Protein AF-A0A517QE39-F1 (afdb_monomer_lite)

Structure (mmCIF, N/CA/C/O backbone):
data_AF-A0A517QE39-F1
#
_entry.id   AF-A0A517QE39-F1
#
loop_
_atom_site.group_PDB
_atom_site.id
_atom_site.type_symbol
_atom_site.label_atom_id
_atom_site.label_alt_id
_atom_site.label_comp_id
_atom_site.label_asym_id
_atom_site.label_entity_id
_atom_site.label_seq_id
_atom_site.pdbx_PDB_ins_code
_atom_site.Cartn_x
_atom_site.Cartn_y
_atom_site.Cartn_z
_atom_site.occupancy
_atom_site.B_iso_or_equiv
_atom_site.auth_seq_id
_atom_site.auth_comp_id
_atom_site.auth_asym_id
_atom_site.auth_atom_id
_atom_site.pdbx_PDB_model_num
ATOM 1 N N . MET A 1 1 ? 56.273 -33.402 -99.031 1.00 54.12 1 MET A N 1
ATOM 2 C CA . MET A 1 1 ? 55.344 -34.075 -98.096 1.00 54.12 1 MET A CA 1
ATOM 3 C C . MET A 1 1 ? 55.535 -33.682 -96.619 1.00 54.12 1 MET A C 1
ATOM 5 O O . MET A 1 1 ? 54.927 -34.317 -95.774 1.00 54.12 1 MET A O 1
ATOM 9 N N . ASN A 1 2 ? 56.280 -32.610 -96.288 1.00 51.00 2 ASN A N 1
ATOM 10 C CA . ASN A 1 2 ? 56.574 -32.237 -94.886 1.00 51.00 2 ASN A CA 1
ATOM 11 C C . ASN A 1 2 ? 55.855 -30.964 -94.388 1.00 51.00 2 ASN A C 1
ATOM 13 O O . ASN A 1 2 ? 55.995 -30.610 -93.226 1.00 51.00 2 ASN A O 1
ATOM 17 N N . GLY A 1 3 ? 55.072 -30.280 -95.235 1.00 49.47 3 GLY A N 1
ATOM 18 C CA . GLY A 1 3 ? 54.345 -29.058 -94.848 1.00 49.47 3 GLY A CA 1
ATOM 19 C C . GLY A 1 3 ? 52.965 -29.303 -94.222 1.00 49.47 3 GLY A C 1
ATOM 20 O O . GLY A 1 3 ? 52.546 -28.543 -93.358 1.00 49.47 3 GLY A O 1
ATOM 21 N N . LEU A 1 4 ? 52.272 -30.385 -94.606 1.00 51.31 4 LEU A N 1
ATOM 22 C CA . LEU A 1 4 ? 50.922 -30.684 -94.100 1.00 51.31 4 LEU A CA 1
ATOM 23 C C . LEU A 1 4 ? 50.924 -31.272 -92.677 1.00 51.31 4 LEU A C 1
ATOM 25 O O . LEU A 1 4 ? 49.987 -31.048 -91.918 1.00 51.31 4 LEU A O 1
ATOM 29 N N . ILE A 1 5 ? 51.985 -31.994 -92.297 1.00 56.06 5 ILE A N 1
ATOM 30 C CA . ILE A 1 5 ? 52.096 -32.630 -90.972 1.00 56.06 5 ILE A CA 1
ATOM 31 C C . ILE A 1 5 ? 52.355 -31.578 -89.879 1.00 56.06 5 ILE A C 1
ATOM 33 O O . ILE A 1 5 ? 51.829 -31.695 -88.775 1.00 56.06 5 ILE A O 1
ATOM 37 N N . LEU A 1 6 ? 53.090 -30.503 -90.194 1.00 54.22 6 LEU A N 1
ATOM 38 C CA . LEU A 1 6 ? 53.396 -29.438 -89.231 1.00 54.22 6 LEU A CA 1
ATOM 39 C C . LEU A 1 6 ? 52.174 -28.550 -88.909 1.00 54.22 6 LEU A C 1
ATOM 41 O O . LEU A 1 6 ? 52.057 -28.025 -87.802 1.00 54.22 6 LEU A O 1
ATOM 45 N N . LEU A 1 7 ? 51.247 -28.407 -89.862 1.00 56.34 7 LEU A N 1
ATOM 46 C CA . LEU A 1 7 ? 50.033 -27.600 -89.697 1.00 56.34 7 LEU A CA 1
ATOM 47 C C . LEU A 1 7 ? 48.943 -28.350 -88.910 1.00 56.34 7 LEU A C 1
ATOM 49 O O . LEU A 1 7 ? 48.281 -27.757 -88.069 1.00 56.34 7 LEU A O 1
ATOM 53 N N . LEU A 1 8 ? 48.817 -29.670 -89.094 1.00 55.72 8 LEU A N 1
ATOM 54 C CA . LEU A 1 8 ? 47.883 -30.496 -88.312 1.00 55.72 8 LEU A CA 1
ATOM 55 C C . LEU A 1 8 ? 48.310 -30.639 -86.836 1.00 55.72 8 LEU A C 1
ATOM 57 O O . LEU A 1 8 ? 47.462 -30.681 -85.942 1.00 55.72 8 LEU A O 1
ATOM 61 N N . ALA A 1 9 ? 49.618 -30.664 -86.558 1.00 56.88 9 ALA A N 1
ATOM 62 C CA . ALA A 1 9 ? 50.143 -30.758 -85.193 1.00 56.88 9 ALA A CA 1
ATOM 63 C C . ALA A 1 9 ? 49.949 -29.466 -84.374 1.00 56.88 9 ALA A C 1
ATOM 65 O O . ALA A 1 9 ? 49.726 -29.521 -83.167 1.00 56.88 9 ALA A O 1
ATOM 66 N N . THR A 1 10 ? 50.000 -28.294 -85.014 1.00 56.62 10 THR A N 1
ATOM 67 C CA . THR A 1 10 ? 49.818 -27.007 -84.320 1.00 56.62 10 THR A CA 1
ATOM 68 C C . THR A 1 10 ? 48.349 -26.703 -84.023 1.00 56.62 10 THR A C 1
ATOM 70 O O . THR A 1 10 ? 48.051 -26.192 -82.946 1.00 56.62 10 THR A O 1
ATOM 73 N N . THR A 1 11 ? 47.413 -27.087 -84.898 1.00 57.22 11 THR A N 1
ATOM 74 C CA . THR A 1 11 ? 45.969 -26.911 -84.647 1.00 57.22 11 THR A CA 1
ATOM 75 C C . THR A 1 11 ? 45.464 -27.799 -83.505 1.00 57.22 11 THR A C 1
ATOM 77 O O . THR A 1 11 ? 44.741 -27.325 -82.632 1.00 57.22 11 THR A O 1
ATOM 80 N N . THR A 1 12 ? 45.908 -29.057 -83.446 1.00 59.62 12 THR A N 1
ATOM 81 C CA . THR A 1 12 ? 45.508 -30.013 -82.393 1.00 59.62 12 THR A CA 1
ATOM 82 C C . THR A 1 12 ? 46.049 -29.639 -81.010 1.00 59.62 12 THR A C 1
ATOM 84 O O . THR A 1 12 ? 45.332 -29.738 -80.018 1.00 59.62 12 THR A O 1
ATOM 87 N N . MET A 1 13 ? 47.282 -29.132 -80.929 1.00 56.78 13 MET A N 1
ATOM 88 C CA . MET A 1 13 ? 47.864 -28.630 -79.674 1.00 56.78 13 MET A CA 1
ATOM 89 C C . MET A 1 13 ? 47.166 -27.366 -79.149 1.00 56.78 13 MET A C 1
ATOM 91 O O . MET A 1 13 ? 47.083 -27.168 -77.934 1.00 56.78 13 MET A O 1
ATOM 95 N N . ASN A 1 14 ? 46.643 -26.519 -80.040 1.00 58.12 14 ASN A N 1
ATOM 96 C CA . ASN A 1 14 ? 45.958 -25.290 -79.642 1.00 58.12 14 ASN A CA 1
ATOM 97 C C . ASN A 1 14 ? 44.547 -25.572 -79.098 1.00 58.12 14 ASN A C 1
ATOM 99 O O . ASN A 1 14 ? 44.166 -25.004 -78.080 1.00 58.12 14 ASN A O 1
ATOM 103 N N . GLU A 1 15 ? 43.808 -26.512 -79.700 1.00 57.31 15 GLU A N 1
ATOM 104 C CA . GLU A 1 15 ? 42.491 -26.938 -79.197 1.00 57.31 15 GLU A CA 1
ATOM 105 C C . GLU A 1 15 ? 42.579 -27.649 -77.838 1.00 57.31 15 GLU A C 1
ATOM 107 O O . GLU A 1 15 ? 41.738 -27.420 -76.967 1.00 57.31 15 GLU A O 1
ATOM 112 N N . VAL A 1 16 ? 43.617 -28.464 -77.616 1.00 59.50 16 VAL A N 1
ATOM 113 C CA . VAL A 1 16 ? 43.845 -29.137 -76.325 1.00 59.50 16 VAL A CA 1
ATOM 114 C C . VAL A 1 16 ? 44.172 -28.125 -75.222 1.00 59.50 16 VAL A C 1
ATOM 116 O O . VAL A 1 16 ? 43.615 -28.216 -74.128 1.00 59.50 16 VAL A O 1
ATOM 119 N N . ASN A 1 17 ? 44.998 -27.112 -75.508 1.00 56.28 17 ASN A N 1
ATOM 120 C CA . ASN A 1 17 ? 45.293 -26.049 -74.541 1.00 56.28 17 ASN A CA 1
ATOM 121 C C . ASN A 1 17 ? 44.079 -25.150 -74.264 1.00 56.28 17 ASN A C 1
ATOM 123 O O . ASN A 1 17 ? 43.847 -24.774 -73.114 1.00 56.28 17 ASN A O 1
ATOM 127 N N . GLN A 1 18 ? 43.256 -24.843 -75.271 1.00 56.81 18 GLN A N 1
ATOM 128 C CA . GLN A 1 18 ? 42.032 -24.064 -75.061 1.00 56.81 18 GLN A CA 1
ATOM 129 C C . GLN A 1 18 ? 41.009 -24.823 -74.206 1.00 56.81 18 GLN A C 1
ATOM 131 O O . GLN A 1 18 ? 40.434 -24.236 -73.290 1.00 56.81 18 GLN A O 1
ATOM 136 N N . LYS A 1 19 ? 40.839 -26.135 -74.423 1.00 53.03 19 LYS A N 1
ATOM 137 C CA . LYS A 1 19 ? 39.967 -26.977 -73.585 1.00 53.03 19 LYS A CA 1
ATOM 138 C C . LYS A 1 19 ? 40.459 -27.070 -72.138 1.00 53.03 19 LYS A C 1
ATOM 140 O O . LYS A 1 19 ? 39.661 -26.881 -71.226 1.00 53.03 19 LYS A O 1
ATOM 145 N N . ALA A 1 20 ? 41.762 -27.269 -71.926 1.00 53.19 20 ALA A N 1
ATOM 146 C CA . ALA A 1 20 ? 42.348 -27.369 -70.586 1.00 53.19 20 ALA A CA 1
ATOM 147 C C . ALA A 1 20 ? 42.257 -26.054 -69.787 1.00 53.19 20 ALA A C 1
ATOM 149 O O . ALA A 1 20 ? 42.089 -26.069 -68.568 1.00 53.19 20 ALA A O 1
ATOM 150 N N . THR A 1 21 ? 42.329 -24.903 -70.464 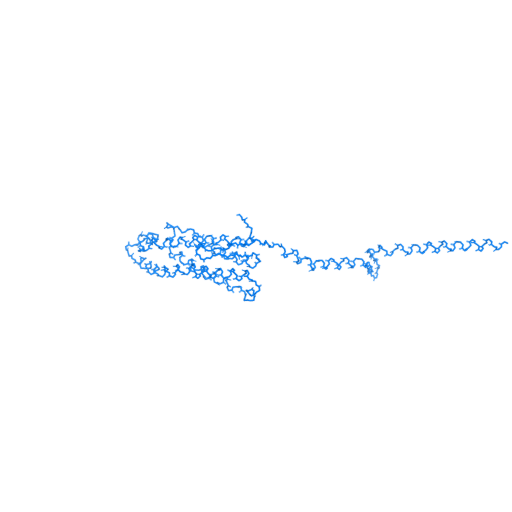1.00 49.81 21 THR A N 1
ATOM 151 C CA . THR A 1 21 ? 42.251 -23.589 -69.803 1.00 49.81 21 THR A CA 1
ATOM 152 C C . THR A 1 21 ? 40.811 -23.222 -69.420 1.00 49.81 21 THR A C 1
ATOM 154 O O . THR A 1 21 ? 40.589 -22.622 -68.371 1.00 49.81 21 THR A O 1
ATOM 157 N N . VAL A 1 22 ? 39.819 -23.629 -70.223 1.00 51.00 22 VAL A N 1
ATOM 158 C CA . VAL A 1 22 ? 38.389 -23.393 -69.939 1.00 51.00 22 VAL A CA 1
ATOM 159 C C . VAL A 1 22 ? 37.879 -24.300 -68.812 1.00 51.00 22 VAL A C 1
ATOM 161 O O . VAL A 1 22 ? 37.112 -23.851 -67.960 1.00 51.00 22 VAL A O 1
ATOM 164 N N . GLU A 1 23 ? 38.349 -25.547 -68.742 1.00 46.94 23 GLU A N 1
ATOM 165 C CA . GLU A 1 23 ? 37.949 -26.500 -67.696 1.00 46.94 23 GLU A CA 1
ATOM 166 C C . GLU A 1 23 ? 38.492 -26.106 -66.306 1.00 46.94 23 GLU A C 1
ATOM 168 O O . GLU A 1 23 ? 37.832 -26.318 -65.289 1.00 46.94 23 GLU A O 1
ATOM 173 N N . ASN A 1 24 ? 39.640 -25.419 -66.253 1.00 44.69 24 ASN A N 1
ATOM 174 C CA . ASN A 1 24 ? 40.250 -24.960 -65.000 1.00 44.69 24 ASN A CA 1
ATOM 175 C C . ASN A 1 24 ? 39.641 -23.648 -64.454 1.00 44.69 24 ASN A C 1
ATOM 177 O O . ASN A 1 24 ? 39.778 -23.335 -63.273 1.00 44.69 24 ASN A O 1
ATOM 181 N N . GLN A 1 25 ? 38.931 -22.875 -65.285 1.00 45.06 25 GLN A N 1
ATOM 182 C CA . GLN A 1 25 ? 38.300 -21.612 -64.869 1.00 45.06 25 GLN A CA 1
ATOM 183 C C . GLN A 1 25 ? 36.866 -21.805 -64.333 1.00 45.06 25 GLN A C 1
ATOM 185 O O . GLN A 1 25 ? 36.354 -20.954 -63.606 1.00 45.06 25 GLN A O 1
ATOM 190 N N . SER A 1 26 ? 36.242 -22.949 -64.635 1.00 43.06 26 SER A N 1
ATOM 191 C CA . SER A 1 26 ? 34.872 -23.310 -64.237 1.00 43.06 26 SER A CA 1
ATOM 192 C C . SER A 1 26 ? 34.737 -23.787 -62.780 1.00 43.06 26 SER A C 1
ATOM 194 O O . SER A 1 26 ? 33.640 -23.751 -62.225 1.00 43.06 26 SER A O 1
ATOM 196 N N . ASN A 1 27 ? 35.825 -24.224 -62.138 1.00 48.44 27 ASN A N 1
ATOM 197 C CA . ASN A 1 27 ? 35.757 -24.929 -60.846 1.00 48.44 27 ASN A CA 1
ATOM 198 C C . ASN A 1 27 ? 36.002 -24.047 -59.610 1.00 48.44 27 ASN A C 1
ATOM 200 O O . ASN A 1 27 ? 35.850 -24.508 -58.487 1.00 48.44 27 ASN A O 1
ATOM 204 N N . SER A 1 28 ? 36.339 -22.768 -59.782 1.00 53.62 28 SER A N 1
ATOM 205 C CA . SER A 1 28 ? 36.697 -21.892 -58.652 1.00 53.62 28 SER A CA 1
ATOM 206 C C . SER A 1 28 ? 35.482 -21.349 -57.876 1.00 53.62 28 SER A C 1
ATOM 208 O O . SER A 1 28 ? 35.593 -20.974 -56.710 1.00 53.62 28 SER A O 1
ATOM 210 N N . PHE A 1 29 ? 34.295 -21.319 -58.495 1.00 45.47 29 PHE A N 1
ATOM 211 C CA . PHE A 1 29 ? 33.138 -20.613 -57.928 1.00 45.47 29 PHE A CA 1
ATOM 212 C C . PHE A 1 29 ? 32.201 -21.485 -57.066 1.00 45.47 29 PHE A C 1
ATOM 214 O O . PHE A 1 29 ? 31.407 -20.928 -56.310 1.00 45.47 29 PHE A O 1
ATOM 221 N N . TYR A 1 30 ? 32.285 -22.825 -57.140 1.00 52.59 30 TYR A N 1
ATOM 222 C CA . TYR A 1 30 ? 31.285 -23.739 -56.548 1.00 52.59 30 TYR A CA 1
ATOM 223 C C . TYR A 1 30 ? 31.821 -24.815 -55.585 1.00 52.59 30 TYR A C 1
ATOM 225 O O . TYR A 1 30 ? 31.056 -25.705 -55.214 1.00 52.59 30 TYR A O 1
ATOM 233 N N . ASP A 1 31 ? 33.064 -24.728 -55.097 1.00 58.78 31 ASP A N 1
ATOM 234 C CA . ASP A 1 31 ? 33.538 -25.597 -54.002 1.00 58.78 31 ASP A CA 1
ATOM 235 C C . ASP A 1 31 ? 32.909 -25.164 -52.662 1.00 58.78 31 ASP A C 1
ATOM 237 O O . ASP A 1 31 ? 33.511 -24.513 -51.806 1.00 58.78 31 ASP A O 1
ATOM 241 N N . PHE A 1 32 ? 31.620 -25.473 -52.517 1.00 56.41 32 PHE A N 1
ATOM 242 C CA . PHE A 1 32 ? 30.765 -25.042 -51.415 1.00 56.41 32 PHE A CA 1
ATOM 243 C C . PHE A 1 32 ? 31.157 -25.716 -50.093 1.00 56.41 32 PHE A C 1
ATOM 245 O O . PHE A 1 32 ? 31.179 -25.063 -49.050 1.00 56.41 32 PHE A O 1
ATOM 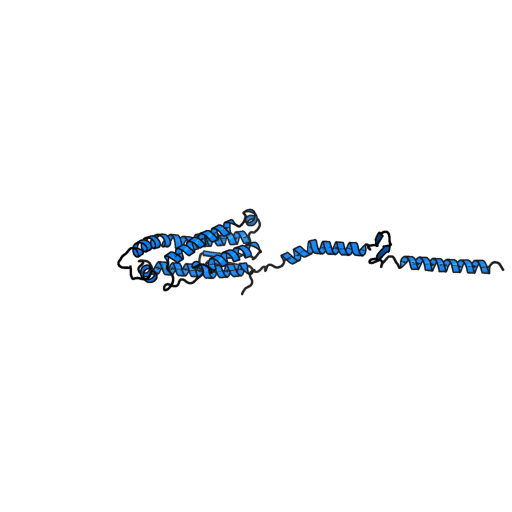252 N N . PHE A 1 33 ? 31.499 -27.006 -50.144 1.00 54.94 33 PHE A N 1
ATOM 253 C CA . PHE A 1 33 ? 32.005 -27.807 -49.029 1.00 54.94 33 PHE A CA 1
ATOM 254 C C . PHE A 1 33 ? 32.386 -29.192 -49.564 1.00 54.94 33 PHE A C 1
ATOM 256 O O . PHE A 1 33 ? 31.535 -29.874 -50.136 1.00 54.94 33 PHE A O 1
ATOM 263 N N . SER A 1 34 ? 33.630 -29.634 -49.376 1.00 60.75 34 SER A N 1
ATOM 264 C CA . SER A 1 34 ? 33.998 -31.030 -49.631 1.00 60.75 34 SER A CA 1
ATOM 265 C C . SER A 1 34 ? 34.730 -31.617 -48.428 1.00 60.75 34 SER A C 1
ATOM 267 O O . SER A 1 34 ? 35.619 -30.996 -47.842 1.00 60.75 34 SER A O 1
ATOM 269 N N . VAL A 1 35 ? 34.301 -32.816 -48.034 1.00 59.31 35 VAL A N 1
ATOM 270 C CA . VAL A 1 35 ? 34.935 -33.621 -46.988 1.00 59.31 35 VAL A CA 1
ATOM 271 C C . VAL A 1 35 ? 35.459 -34.862 -47.678 1.00 59.31 35 VAL A C 1
ATOM 273 O O . VAL A 1 35 ? 34.674 -35.693 -48.139 1.00 59.31 35 VAL A O 1
ATOM 276 N N . LYS A 1 36 ? 36.781 -34.974 -47.782 1.00 58.19 36 LYS A N 1
ATOM 277 C CA . LYS A 1 36 ? 37.423 -36.206 -48.237 1.00 58.19 36 LYS A CA 1
ATOM 278 C C . LYS A 1 36 ? 37.886 -36.970 -47.007 1.00 58.19 36 LYS A C 1
ATOM 280 O O . LYS A 1 36 ? 38.599 -36.433 -46.163 1.00 58.19 36 LYS A O 1
ATOM 285 N N . LEU A 1 37 ? 37.412 -38.206 -46.886 1.00 43.81 37 LEU A N 1
ATOM 286 C CA . LEU A 1 37 ? 37.783 -39.105 -45.804 1.00 43.81 37 LEU A CA 1
ATOM 287 C C . LEU A 1 37 ? 38.836 -40.077 -46.342 1.00 43.81 37 LEU A C 1
ATOM 289 O O . LEU A 1 37 ? 38.502 -40.967 -47.124 1.00 43.81 37 LEU A O 1
ATOM 293 N N . GLU A 1 38 ? 40.092 -39.905 -45.942 1.00 56.66 38 GLU A N 1
ATOM 294 C CA . GLU A 1 38 ? 41.154 -40.879 -46.200 1.00 56.66 38 GLU A CA 1
ATOM 295 C C . GLU A 1 38 ? 41.564 -41.571 -44.897 1.00 56.66 38 GLU A C 1
ATOM 297 O O . GLU A 1 38 ? 41.355 -41.066 -43.795 1.00 56.66 38 GLU A O 1
ATOM 302 N N . TRP A 1 39 ? 42.142 -42.767 -45.016 1.00 57.62 39 TRP A N 1
ATOM 303 C CA . TRP A 1 39 ? 42.422 -43.665 -43.888 1.00 57.62 39 TRP A CA 1
ATOM 304 C C . TRP A 1 39 ? 43.407 -43.080 -42.850 1.00 57.62 39 TRP A C 1
ATOM 306 O O . TRP A 1 39 ? 43.538 -43.620 -41.755 1.00 57.62 39 TRP A O 1
ATOM 316 N N . SER A 1 40 ? 44.062 -41.957 -43.168 1.00 59.91 40 SER A N 1
ATOM 317 C CA . SER A 1 40 ? 44.981 -41.222 -42.291 1.00 59.91 40 SER A CA 1
ATOM 318 C C . SER A 1 40 ? 44.523 -39.808 -41.899 1.00 59.91 40 SER A C 1
ATOM 320 O O . SER A 1 40 ? 45.288 -39.113 -41.232 1.00 59.91 40 SER A O 1
ATOM 322 N N . GLY A 1 41 ? 43.315 -39.354 -42.261 1.00 57.50 41 GLY A N 1
ATOM 323 C CA . GLY A 1 41 ? 42.859 -38.021 -41.851 1.00 57.50 41 GLY A CA 1
ATOM 324 C C . GLY A 1 41 ? 41.604 -37.491 -42.544 1.00 57.50 41 GLY A C 1
ATOM 325 O O . GLY A 1 41 ? 41.125 -38.036 -43.537 1.00 57.50 41 GLY A O 1
ATOM 326 N N . ILE A 1 42 ? 41.070 -36.403 -41.981 1.00 71.44 42 ILE A N 1
ATOM 327 C CA . ILE A 1 42 ? 39.929 -35.656 -42.517 1.00 71.44 42 ILE A CA 1
ATOM 328 C C . ILE A 1 42 ? 40.468 -34.349 -43.099 1.00 71.44 42 ILE A C 1
ATOM 330 O O . ILE A 1 42 ? 40.815 -33.445 -42.338 1.00 71.44 42 ILE A O 1
ATOM 334 N N . ASP A 1 43 ? 40.495 -34.237 -44.426 1.00 61.97 43 ASP A N 1
ATOM 335 C CA . ASP A 1 43 ? 40.762 -32.964 -45.094 1.00 61.97 43 ASP A CA 1
ATOM 336 C C . ASP A 1 43 ? 39.438 -32.247 -45.351 1.00 61.97 43 ASP A C 1
ATOM 338 O O . ASP A 1 43 ? 38.583 -32.693 -46.124 1.00 61.97 43 ASP A O 1
ATOM 342 N N . VAL A 1 44 ? 39.259 -31.127 -44.650 1.00 66.00 44 VAL A N 1
ATOM 343 C CA . VAL A 1 44 ? 38.088 -30.261 -44.781 1.00 66.00 44 VAL A CA 1
ATOM 344 C C . VAL A 1 44 ? 38.486 -29.048 -45.606 1.00 66.00 44 VAL A C 1
ATOM 346 O O . VAL A 1 44 ? 39.302 -28.231 -45.177 1.00 66.00 44 VAL A O 1
ATOM 349 N N . HIS A 1 45 ? 37.903 -28.906 -46.792 1.00 66.00 45 HIS A N 1
ATOM 350 C CA . HIS A 1 45 ? 38.027 -27.688 -47.586 1.00 66.00 45 HIS A CA 1
ATOM 351 C C . HIS A 1 45 ? 36.774 -26.843 -47.400 1.00 66.00 45 HIS A C 1
ATOM 353 O O . HIS A 1 45 ? 35.670 -27.214 -47.805 1.00 66.00 45 HIS A O 1
ATOM 359 N N . VAL A 1 46 ? 36.955 -25.704 -46.731 1.00 7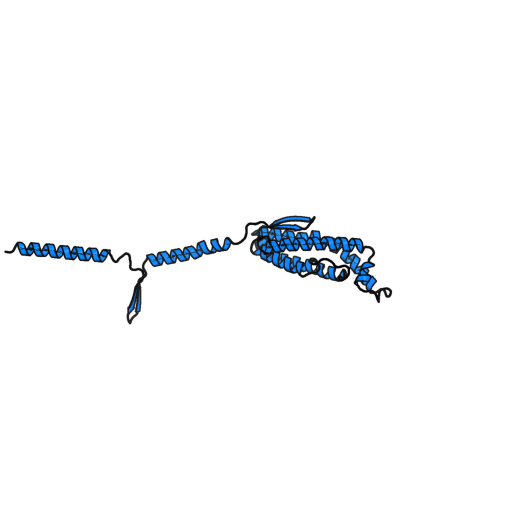1.56 46 VAL A N 1
ATOM 360 C CA . VAL A 1 46 ? 35.886 -24.746 -46.463 1.00 71.56 46 VAL A CA 1
ATOM 361 C C . VAL A 1 46 ? 36.003 -23.601 -47.457 1.00 71.56 46 VAL A C 1
ATOM 363 O O . VAL A 1 46 ? 36.986 -22.860 -47.449 1.00 71.56 46 VAL A O 1
ATOM 366 N N . GLY A 1 47 ? 34.982 -23.436 -48.296 1.00 80.31 47 GLY A N 1
ATOM 367 C CA . GLY A 1 47 ? 34.889 -22.292 -49.191 1.00 80.31 47 GLY A CA 1
ATOM 368 C C . GLY A 1 47 ? 34.822 -20.980 -48.404 1.00 80.31 47 GLY A C 1
ATOM 369 O O . GLY A 1 47 ? 34.096 -20.855 -47.416 1.00 80.31 47 GLY A O 1
ATOM 370 N N . TRP A 1 48 ? 35.552 -19.967 -48.865 1.00 76.44 48 TRP A N 1
ATOM 371 C CA . TRP A 1 48 ? 35.585 -18.628 -48.264 1.00 76.44 48 TRP A CA 1
ATOM 372 C C . TRP A 1 48 ? 34.188 -17.986 -48.145 1.00 76.44 48 TRP A C 1
ATOM 374 O O . TRP A 1 48 ? 33.915 -17.279 -47.176 1.00 76.44 48 TRP A O 1
ATOM 384 N N . LEU A 1 49 ? 33.268 -18.300 -49.065 1.00 76.81 49 LEU A N 1
ATOM 385 C CA . LEU A 1 49 ? 31.862 -17.884 -48.995 1.00 76.81 49 LEU A CA 1
ATOM 386 C C . LEU A 1 49 ? 31.146 -18.425 -47.749 1.00 76.81 49 LEU A C 1
ATOM 388 O O . LEU A 1 49 ? 30.380 -17.692 -47.126 1.00 76.81 49 LEU A O 1
ATOM 392 N N . LEU A 1 50 ? 31.420 -19.671 -47.346 1.00 81.00 50 LEU A N 1
ATOM 393 C CA . LEU A 1 50 ? 30.827 -20.275 -46.151 1.00 81.00 50 LEU A CA 1
ATOM 394 C C . LEU A 1 50 ? 31.357 -19.602 -44.878 1.00 81.00 50 LEU A C 1
ATOM 396 O O . LEU A 1 50 ? 30.591 -19.341 -43.952 1.00 81.00 50 LEU A O 1
ATOM 400 N N . VAL A 1 51 ? 32.640 -19.225 -44.863 1.00 84.31 51 VAL A N 1
ATOM 401 C CA . VAL A 1 51 ? 33.245 -18.454 -43.764 1.00 84.31 51 VAL A CA 1
ATOM 402 C C . VAL A 1 51 ? 32.601 -17.071 -43.639 1.00 84.31 51 VAL A C 1
ATOM 404 O O . VAL A 1 51 ? 32.221 -16.672 -42.539 1.00 84.31 51 VAL A O 1
ATOM 407 N N . ILE A 1 52 ? 32.421 -16.355 -44.754 1.00 87.50 52 ILE A N 1
ATOM 408 C CA . ILE A 1 52 ? 31.759 -15.040 -44.763 1.00 87.50 52 ILE A CA 1
ATOM 409 C C . ILE A 1 52 ? 30.300 -15.166 -44.312 1.00 87.50 52 ILE A C 1
ATOM 411 O O . ILE A 1 52 ? 29.830 -14.351 -43.518 1.00 87.50 52 ILE A O 1
ATOM 415 N N . LEU A 1 53 ? 29.592 -16.206 -44.759 1.00 88.31 53 LEU A N 1
ATOM 416 C CA . LEU A 1 53 ? 28.203 -16.446 -44.382 1.00 88.31 53 LEU A CA 1
ATOM 417 C C . LEU A 1 53 ? 28.076 -16.719 -42.878 1.00 88.31 53 LEU A C 1
ATOM 419 O O . LEU A 1 53 ? 27.277 -16.062 -42.211 1.00 88.31 53 LEU A O 1
ATOM 423 N N . LEU A 1 54 ? 28.915 -17.593 -42.312 1.00 90.12 54 LEU A N 1
ATOM 424 C CA . LEU A 1 54 ? 28.936 -17.856 -40.870 1.00 90.12 54 LEU A CA 1
ATOM 425 C C . LEU A 1 54 ? 29.335 -16.618 -40.056 1.00 90.12 54 LEU A C 1
ATOM 427 O O . LEU A 1 54 ? 28.714 -16.342 -39.029 1.00 90.12 54 LEU A O 1
ATOM 431 N N . ALA A 1 55 ? 30.315 -15.839 -40.521 1.00 90.12 55 ALA A N 1
ATOM 432 C CA . ALA A 1 55 ? 30.714 -14.595 -39.868 1.00 90.12 55 ALA A CA 1
ATOM 433 C C . ALA A 1 55 ? 29.579 -13.559 -39.881 1.00 90.12 55 ALA A C 1
ATOM 435 O O . ALA A 1 55 ? 29.290 -12.950 -38.851 1.00 90.12 55 ALA A O 1
ATOM 436 N N . SER A 1 56 ? 28.884 -13.406 -41.012 1.00 87.50 56 SER A N 1
ATOM 437 C CA . SER A 1 56 ? 27.732 -12.507 -41.139 1.00 87.50 56 SER A CA 1
ATOM 438 C C . SER A 1 56 ? 26.558 -12.943 -40.260 1.00 87.50 56 SER A C 1
ATOM 440 O O . SER A 1 56 ? 25.931 -12.100 -39.620 1.00 87.50 56 SER A O 1
ATOM 442 N N . LEU A 1 57 ? 26.312 -14.253 -40.138 1.00 91.00 57 LEU A N 1
ATOM 443 C CA . LEU A 1 57 ? 25.282 -14.810 -39.266 1.00 91.00 57 LEU A CA 1
ATOM 444 C C . LEU A 1 57 ? 25.630 -14.599 -37.788 1.00 91.00 57 LEU A C 1
ATOM 446 O O . LEU A 1 57 ? 24.781 -14.156 -37.018 1.00 91.00 57 LEU A O 1
ATOM 450 N N . ALA A 1 58 ? 26.879 -14.848 -37.386 1.00 89.12 58 ALA A N 1
ATOM 451 C CA . ALA A 1 58 ? 27.349 -14.589 -36.025 1.00 89.12 58 ALA A CA 1
ATOM 452 C C . ALA A 1 58 ? 27.271 -13.094 -35.674 1.00 89.12 58 ALA A C 1
ATOM 454 O O . ALA A 1 58 ? 26.863 -12.724 -34.571 1.00 89.12 58 ALA A O 1
ATOM 455 N N . MET A 1 59 ? 27.603 -12.227 -36.632 1.00 90.06 59 MET A N 1
ATOM 456 C CA . MET A 1 59 ? 27.494 -10.778 -36.503 1.00 90.06 59 MET A CA 1
ATOM 457 C C . MET A 1 59 ? 26.024 -10.348 -36.383 1.00 90.06 59 MET A C 1
ATOM 459 O O . MET A 1 59 ? 25.673 -9.618 -35.457 1.00 90.06 59 MET A O 1
ATOM 463 N N . ALA A 1 60 ? 25.130 -10.876 -37.219 1.00 86.81 60 ALA A N 1
ATOM 464 C CA . ALA A 1 60 ? 23.694 -10.637 -37.105 1.00 86.81 60 ALA A CA 1
ATOM 465 C C . ALA A 1 60 ? 23.145 -11.109 -35.746 1.00 86.81 60 ALA A C 1
ATOM 467 O O . ALA A 1 60 ? 22.453 -10.352 -35.073 1.00 86.81 60 ALA A O 1
ATOM 468 N N . LEU A 1 61 ? 23.507 -12.302 -35.269 1.00 86.06 61 LEU A N 1
ATOM 469 C CA . LEU A 1 61 ? 23.079 -12.795 -33.955 1.00 86.06 61 LEU A CA 1
ATOM 470 C C . LEU A 1 61 ? 23.583 -11.906 -32.807 1.00 86.06 61 LEU A C 1
ATOM 472 O O . LEU A 1 61 ? 22.822 -11.609 -31.883 1.00 86.06 6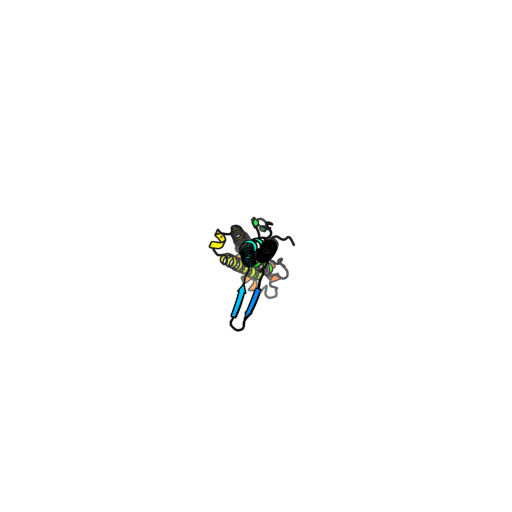1 LEU A O 1
ATOM 476 N N . LYS A 1 62 ? 24.833 -11.431 -32.886 1.00 84.31 62 LYS A N 1
ATOM 477 C CA . LYS A 1 62 ? 25.445 -10.564 -31.870 1.00 84.31 62 LYS A CA 1
ATOM 478 C C . LYS A 1 62 ? 24.841 -9.158 -31.839 1.00 84.31 62 LYS A C 1
ATOM 480 O O . LYS A 1 62 ? 24.658 -8.617 -30.751 1.00 84.31 62 LYS A O 1
ATOM 485 N N . TYR A 1 63 ? 24.540 -8.568 -32.995 1.00 82.81 63 TYR A N 1
ATOM 486 C CA . TYR A 1 63 ? 24.104 -7.168 -33.088 1.00 82.81 63 TYR A CA 1
ATOM 487 C C . TYR A 1 63 ? 22.582 -7.004 -33.239 1.00 82.81 63 TYR A C 1
ATOM 489 O O . TYR A 1 63 ? 22.003 -6.106 -32.632 1.00 82.81 63 TYR A O 1
ATOM 497 N N . VAL A 1 64 ? 21.910 -7.887 -33.982 1.00 76.00 64 VAL A N 1
ATOM 498 C CA . VAL A 1 64 ? 20.458 -7.829 -34.243 1.00 76.00 64 VAL A CA 1
ATOM 499 C C . VAL A 1 64 ? 19.659 -8.537 -33.143 1.00 76.00 64 VAL A C 1
ATOM 501 O O . VAL A 1 64 ? 18.595 -8.057 -32.755 1.00 76.00 64 VAL A O 1
ATOM 504 N N . GLY A 1 65 ? 20.176 -9.631 -32.572 1.00 72.06 65 GLY A N 1
ATOM 505 C CA . GLY A 1 65 ? 19.505 -10.385 -31.502 1.00 72.06 65 GLY A CA 1
ATOM 506 C C . GLY A 1 65 ? 19.125 -9.530 -30.280 1.00 72.06 65 GLY A C 1
ATOM 507 O O . GLY A 1 65 ? 17.953 -9.513 -29.890 1.00 72.06 65 GLY A O 1
ATOM 508 N N . PRO A 1 66 ? 20.063 -8.756 -29.699 1.00 68.69 66 PRO A N 1
ATOM 509 C CA . PRO A 1 66 ? 19.759 -7.819 -28.618 1.00 68.69 66 PRO A CA 1
ATOM 510 C C . PRO A 1 66 ? 18.810 -6.689 -29.043 1.00 68.69 66 PRO A C 1
ATOM 512 O O . PRO A 1 66 ? 18.025 -6.217 -28.225 1.00 68.69 66 PRO A O 1
ATOM 515 N N . TRP A 1 67 ? 18.855 -6.265 -30.310 1.00 63.09 67 TRP A N 1
ATOM 516 C CA . TRP A 1 67 ? 18.010 -5.190 -30.838 1.00 63.09 67 TRP A CA 1
ATOM 517 C C . TRP A 1 67 ? 16.539 -5.615 -30.963 1.00 63.09 67 TRP A C 1
ATOM 519 O O . TRP A 1 67 ? 15.648 -4.869 -30.563 1.00 63.09 67 TRP A O 1
ATOM 529 N N . ILE A 1 68 ? 16.277 -6.849 -31.412 1.00 62.31 68 ILE A N 1
ATOM 530 C CA . ILE A 1 68 ? 14.923 -7.429 -31.460 1.00 62.31 68 ILE A CA 1
ATOM 531 C C . ILE A 1 68 ? 14.398 -7.714 -30.042 1.00 62.31 68 ILE A C 1
ATOM 533 O O . ILE A 1 68 ? 13.232 -7.454 -29.754 1.00 62.31 68 ILE A O 1
ATOM 537 N N . ARG A 1 69 ? 15.252 -8.194 -29.123 1.00 58.22 69 ARG A N 1
ATOM 538 C CA . ARG A 1 69 ? 14.863 -8.472 -27.724 1.00 58.22 69 ARG A CA 1
ATOM 539 C C . ARG A 1 69 ? 14.468 -7.221 -26.935 1.00 58.22 69 ARG A C 1
ATOM 541 O O . ARG A 1 69 ? 13.589 -7.308 -26.086 1.00 58.22 69 ARG A O 1
ATOM 548 N N . LYS A 1 70 ? 15.081 -6.069 -27.221 1.00 53.75 70 LYS A N 1
ATOM 549 C CA . LYS A 1 70 ? 14.776 -4.790 -26.556 1.00 53.75 70 LYS A CA 1
ATOM 550 C C . LYS A 1 70 ? 13.469 -4.133 -27.023 1.00 53.75 70 LYS A C 1
ATOM 552 O O . LYS A 1 70 ? 13.030 -3.181 -26.394 1.00 53.75 70 LYS A O 1
ATOM 557 N N . ARG A 1 71 ? 12.833 -4.622 -28.096 1.00 50.38 71 ARG A N 1
ATOM 558 C CA . ARG A 1 71 ? 11.638 -4.004 -28.707 1.00 50.38 71 ARG A CA 1
ATOM 559 C C . ARG A 1 71 ? 10.285 -4.434 -28.118 1.00 50.38 71 ARG A C 1
ATOM 561 O O . ARG A 1 71 ? 9.265 -4.007 -28.641 1.00 50.38 71 ARG A O 1
ATOM 568 N N . LYS A 1 72 ? 10.247 -5.287 -27.087 1.00 50.75 72 LYS A N 1
ATOM 569 C CA . LYS A 1 72 ? 8.995 -5.909 -26.608 1.00 50.75 72 LYS A CA 1
ATOM 570 C C . LYS A 1 72 ? 8.274 -5.216 -25.446 1.00 50.75 72 LYS A C 1
ATOM 572 O O . LYS A 1 72 ? 7.204 -5.691 -25.091 1.00 50.75 72 LYS A O 1
ATOM 577 N N . TRP A 1 73 ? 8.796 -4.128 -24.878 1.00 54.00 73 TRP A N 1
ATOM 578 C CA . TRP A 1 73 ? 8.019 -3.355 -23.902 1.00 54.00 73 TRP A CA 1
ATOM 579 C C . TRP A 1 73 ? 7.202 -2.285 -24.616 1.00 54.00 73 TRP A C 1
ATOM 581 O O . TRP A 1 73 ? 7.729 -1.530 -25.437 1.00 54.00 73 TRP A O 1
ATOM 591 N N . SER A 1 74 ? 5.900 -2.284 -24.334 1.00 54.16 74 SER A N 1
ATOM 592 C CA . SER A 1 74 ? 4.969 -1.275 -24.818 1.00 54.16 74 SER A CA 1
ATOM 593 C C . SER A 1 74 ? 5.442 0.104 -24.343 1.00 54.16 74 SER A C 1
ATOM 595 O O . SER A 1 74 ? 5.895 0.282 -23.215 1.00 54.16 74 SER A O 1
ATOM 597 N N . THR A 1 75 ? 5.386 1.083 -25.245 1.00 62.50 75 THR A N 1
ATOM 598 C CA . THR A 1 75 ? 5.711 2.488 -24.944 1.00 62.50 75 THR A CA 1
ATOM 599 C C . THR A 1 75 ? 4.517 3.231 -24.347 1.00 62.50 75 THR A C 1
ATOM 601 O O . THR A 1 75 ? 4.589 4.445 -24.144 1.00 62.50 75 THR A O 1
ATOM 604 N N . ASN A 1 76 ? 3.422 2.521 -24.058 1.00 78.56 76 ASN A N 1
ATOM 605 C CA . ASN A 1 76 ? 2.243 3.113 -23.455 1.00 78.56 76 ASN A CA 1
ATOM 606 C C . ASN A 1 76 ? 2.570 3.465 -22.011 1.00 78.56 76 ASN A C 1
ATOM 608 O O . ASN A 1 76 ? 2.905 2.608 -21.192 1.00 78.56 76 ASN A O 1
ATOM 612 N N . LYS A 1 77 ? 2.491 4.756 -21.710 1.00 86.88 77 LYS A N 1
ATOM 613 C CA . LYS A 1 77 ? 2.641 5.240 -20.348 1.00 86.88 77 LYS A CA 1
ATOM 614 C C . LYS A 1 77 ? 1.429 4.807 -19.539 1.00 86.88 77 LYS A C 1
ATOM 616 O O . LYS A 1 77 ? 0.299 5.035 -19.961 1.00 86.88 77 LYS A O 1
ATOM 621 N N . VAL A 1 78 ? 1.673 4.236 -18.370 1.00 90.31 78 VAL A N 1
ATOM 622 C CA . VAL A 1 78 ? 0.617 3.913 -17.416 1.00 90.31 78 VAL A CA 1
ATOM 623 C C . VAL A 1 78 ? 0.463 5.081 -16.465 1.00 90.31 78 VAL A C 1
ATOM 625 O O . VAL A 1 78 ? 1.425 5.539 -15.842 1.00 90.31 78 VAL A O 1
ATOM 628 N N . GLU A 1 79 ? -0.763 5.571 -16.353 1.00 91.50 79 GLU A N 1
ATOM 629 C CA . GLU A 1 79 ? -1.108 6.559 -15.351 1.00 91.50 79 GLU A CA 1
ATOM 630 C C . GLU A 1 79 ? -1.247 5.877 -13.989 1.00 91.50 79 GLU A C 1
ATOM 632 O O . GLU A 1 79 ? -2.143 5.068 -13.758 1.00 91.50 79 GLU A O 1
ATOM 637 N N . ILE A 1 80 ? -0.358 6.232 -13.069 1.00 91.25 80 ILE A N 1
ATOM 638 C CA . ILE A 1 80 ? -0.456 5.851 -11.671 1.00 91.25 80 ILE A CA 1
ATOM 639 C C . ILE A 1 80 ? -0.934 7.059 -10.878 1.00 91.25 80 ILE A C 1
ATOM 641 O O . ILE A 1 80 ? -0.223 8.054 -10.706 1.00 91.25 80 ILE A O 1
ATOM 645 N N . ALA A 1 81 ? -2.151 6.938 -10.363 1.00 88.25 81 ALA A N 1
ATOM 646 C CA . ALA A 1 81 ? -2.754 7.911 -9.477 1.00 88.25 81 ALA A CA 1
ATOM 647 C C . ALA A 1 81 ? -3.069 7.280 -8.122 1.00 88.25 81 ALA A C 1
ATOM 649 O O . ALA A 1 81 ? -3.423 6.104 -8.024 1.00 88.25 81 ALA A O 1
ATOM 650 N N . PHE A 1 82 ? -2.954 8.096 -7.081 1.00 88.44 82 PHE A N 1
ATOM 651 C CA . PHE A 1 82 ? -3.572 7.832 -5.794 1.00 88.44 82 PHE A CA 1
ATOM 652 C C . PHE A 1 82 ? -4.577 8.962 -5.555 1.00 88.44 82 PHE A C 1
ATOM 654 O O . PHE A 1 82 ? -4.153 10.130 -5.565 1.00 88.44 82 PHE A O 1
ATOM 661 N N . PRO A 1 83 ? -5.883 8.659 -5.422 1.00 83.94 83 PRO A N 1
ATOM 662 C CA . PRO A 1 83 ? -6.925 9.677 -5.346 1.00 83.94 83 PRO A CA 1
ATOM 663 C C . PRO A 1 83 ? -6.593 10.782 -4.344 1.00 83.94 83 PRO A C 1
ATOM 665 O O . PRO A 1 83 ? -6.080 10.528 -3.259 1.00 83.94 83 PRO A O 1
ATOM 668 N N . ASN A 1 84 ? -6.837 12.030 -4.746 1.00 80.00 84 ASN A N 1
ATOM 669 C CA . ASN A 1 84 ? -6.600 13.236 -3.944 1.00 80.00 84 ASN A CA 1
ATOM 670 C C . ASN A 1 84 ? -5.150 13.469 -3.452 1.00 80.00 84 ASN A C 1
ATOM 672 O O . ASN A 1 84 ? -4.916 14.459 -2.763 1.00 80.00 84 ASN A O 1
ATOM 676 N N . LEU A 1 85 ? -4.169 12.634 -3.831 1.00 85.69 85 LEU A N 1
ATOM 677 C CA . LEU A 1 85 ? -2.757 12.810 -3.458 1.00 85.69 85 LEU A CA 1
ATOM 678 C C . LEU A 1 85 ? -1.868 13.177 -4.648 1.00 85.69 85 LEU A C 1
ATOM 680 O O . LEU A 1 85 ? -1.121 14.158 -4.595 1.00 85.69 85 LEU A O 1
ATOM 684 N N . PHE A 1 86 ? -1.890 12.373 -5.715 1.00 87.75 86 PHE A N 1
ATOM 685 C CA . PHE A 1 86 ? -1.053 12.607 -6.894 1.00 87.75 86 PHE A CA 1
ATOM 686 C C . PHE A 1 86 ? -1.486 11.800 -8.115 1.00 87.75 86 PHE A C 1
ATOM 688 O O . PHE A 1 86 ? -2.204 10.809 -8.019 1.00 87.75 86 PHE A O 1
ATOM 695 N N . LYS A 1 87 ? -0.943 12.208 -9.263 1.00 91.75 87 LYS A N 1
ATOM 696 C CA . LYS A 1 87 ? -1.037 11.533 -10.555 1.00 91.75 87 LYS A CA 1
ATOM 697 C C . LYS A 1 87 ? 0.316 11.633 -11.259 1.00 91.75 87 LYS A C 1
ATOM 699 O O . LYS A 1 87 ? 0.892 12.719 -11.314 1.00 91.75 87 LYS A O 1
ATOM 704 N N . MET A 1 88 ? 0.845 10.512 -11.737 1.00 91.62 88 MET A N 1
ATOM 705 C CA . MET A 1 88 ? 2.118 10.428 -12.455 1.00 91.62 88 MET A CA 1
ATOM 706 C C . MET A 1 88 ? 2.028 9.405 -13.582 1.00 91.62 88 MET A C 1
ATOM 708 O O . MET A 1 88 ? 1.360 8.387 -13.452 1.00 91.62 88 MET A O 1
ATOM 712 N N . GLU A 1 89 ? 2.733 9.662 -14.675 1.00 93.06 89 GLU A N 1
ATOM 713 C CA . GLU A 1 89 ? 2.879 8.710 -15.774 1.00 93.06 89 GLU A CA 1
ATOM 714 C C . GLU A 1 89 ? 4.183 7.931 -15.605 1.00 93.06 89 GLU A C 1
ATOM 716 O O . GLU A 1 89 ? 5.236 8.541 -15.390 1.00 93.06 89 GLU A O 1
ATOM 721 N N . ILE A 1 90 ? 4.113 6.603 -15.709 1.00 92.56 90 ILE A N 1
ATOM 722 C CA . ILE A 1 90 ? 5.276 5.714 -15.638 1.00 92.56 90 ILE A CA 1
ATOM 723 C C . ILE A 1 90 ? 5.298 4.816 -16.875 1.00 92.56 90 ILE A C 1
ATOM 725 O O . ILE A 1 90 ? 4.294 4.198 -17.230 1.00 92.56 90 ILE A O 1
ATOM 729 N N . CYS A 1 91 ? 6.446 4.747 -17.544 1.00 90.06 91 CYS A N 1
ATOM 730 C CA . CYS A 1 91 ? 6.660 3.840 -18.666 1.00 90.06 91 CYS A CA 1
ATOM 731 C C . CYS A 1 91 ? 7.025 2.441 -18.140 1.00 90.06 91 CYS A C 1
ATOM 733 O O . CYS A 1 91 ? 7.961 2.326 -17.344 1.00 90.06 91 CYS A O 1
ATOM 735 N N . PRO A 1 92 ? 6.343 1.377 -18.593 1.00 89.00 92 PRO A N 1
ATOM 736 C CA . PRO A 1 92 ? 6.677 0.014 -18.207 1.00 89.00 92 PRO A CA 1
ATOM 737 C C . PRO A 1 92 ? 8.048 -0.421 -18.743 1.00 89.00 92 PRO A C 1
ATOM 739 O O . PRO A 1 92 ? 8.330 -0.368 -19.938 1.00 89.00 92 PRO A O 1
ATOM 742 N N . ASP A 1 93 ? 8.877 -0.941 -17.851 1.00 88.06 93 ASP A N 1
ATOM 743 C CA . ASP A 1 93 ? 10.111 -1.670 -18.124 1.00 88.06 93 ASP A CA 1
ATOM 744 C C . ASP A 1 93 ? 10.167 -2.941 -17.253 1.00 88.06 93 ASP A C 1
ATOM 746 O O . ASP A 1 93 ? 9.234 -3.252 -16.510 1.00 88.06 93 ASP A O 1
ATOM 750 N N . HIS A 1 94 ? 11.247 -3.718 -17.342 1.00 86.94 94 HIS A N 1
ATOM 751 C CA . HIS A 1 94 ? 11.355 -4.964 -16.577 1.00 86.94 94 HIS A CA 1
ATOM 752 C C . HIS A 1 94 ? 11.333 -4.743 -15.053 1.00 86.94 94 HIS A C 1
ATOM 754 O O . HIS A 1 94 ? 10.743 -5.537 -14.320 1.00 86.94 94 HIS A O 1
ATOM 760 N N . GLU A 1 95 ? 11.977 -3.685 -14.558 1.00 89.50 95 GLU A N 1
ATOM 761 C CA . GLU A 1 95 ? 12.122 -3.457 -13.117 1.00 89.50 95 GLU A CA 1
ATOM 762 C C . GLU A 1 95 ? 10.880 -2.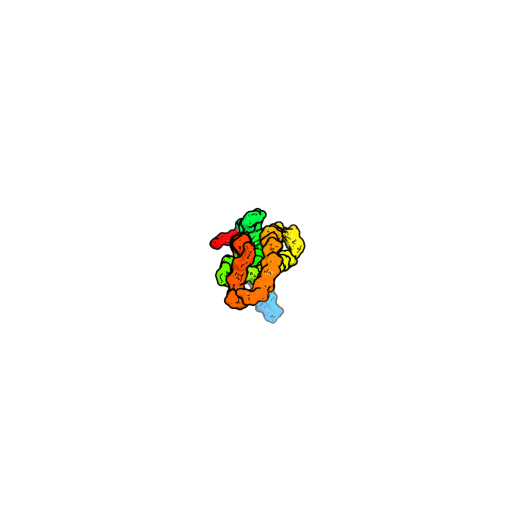805 -12.514 1.00 89.50 95 GLU A C 1
ATOM 764 O O . GLU A 1 95 ? 10.400 -3.252 -11.473 1.00 89.50 95 GLU A O 1
ATOM 769 N N . THR A 1 96 ? 10.305 -1.815 -13.189 1.00 92.44 96 THR A N 1
ATOM 770 C CA . THR A 1 96 ? 9.013 -1.220 -12.840 1.00 92.44 96 THR A CA 1
ATOM 771 C C . THR A 1 96 ? 7.906 -2.267 -12.851 1.00 92.44 96 THR A C 1
ATOM 773 O O . THR A 1 96 ? 7.167 -2.343 -11.873 1.00 92.44 96 THR A O 1
ATOM 776 N N . ALA A 1 97 ? 7.834 -3.142 -13.863 1.00 92.56 97 ALA A N 1
ATOM 777 C CA . ALA A 1 97 ? 6.846 -4.218 -13.901 1.00 92.56 97 ALA A CA 1
ATOM 778 C C . ALA A 1 97 ? 7.031 -5.210 -12.742 1.00 92.56 97 ALA A C 1
ATOM 780 O O . ALA A 1 97 ? 6.066 -5.568 -12.065 1.00 92.56 97 ALA A O 1
ATOM 781 N N . ARG A 1 98 ? 8.279 -5.605 -12.445 1.00 94.44 98 ARG A N 1
ATOM 782 C CA . ARG A 1 98 ? 8.603 -6.484 -11.310 1.00 94.44 98 ARG A CA 1
ATOM 783 C C . ARG A 1 98 ? 8.168 -5.874 -9.976 1.00 94.44 98 ARG A C 1
ATOM 785 O O . ARG A 1 98 ? 7.522 -6.548 -9.174 1.00 94.44 98 ARG A O 1
ATOM 792 N N . VAL A 1 99 ? 8.535 -4.618 -9.725 1.00 95.50 99 VAL A N 1
ATOM 793 C CA . VAL A 1 99 ? 8.216 -3.910 -8.475 1.00 95.50 99 VAL A CA 1
ATOM 794 C C . VAL A 1 99 ? 6.712 -3.662 -8.366 1.00 95.50 99 VAL A C 1
ATOM 796 O O . VAL A 1 99 ? 6.139 -3.884 -7.300 1.00 95.50 99 VAL A O 1
ATOM 799 N N . ALA A 1 100 ? 6.059 -3.263 -9.459 1.00 96.12 100 ALA A N 1
ATOM 800 C CA . ALA A 1 100 ? 4.621 -3.037 -9.498 1.00 96.12 100 ALA A CA 1
ATOM 801 C C . ALA A 1 100 ? 3.841 -4.326 -9.225 1.00 96.12 100 ALA A C 1
ATOM 803 O O . ALA A 1 100 ? 2.922 -4.315 -8.409 1.00 96.12 100 ALA A O 1
ATOM 804 N N . TYR A 1 101 ? 4.260 -5.452 -9.814 1.00 96.56 101 TYR A N 1
ATOM 805 C CA . TYR A 1 101 ? 3.666 -6.759 -9.545 1.00 96.56 101 TYR A CA 1
ATOM 806 C C . TYR A 1 101 ? 3.801 -7.156 -8.071 1.00 96.56 101 TYR A C 1
ATOM 808 O O . TYR A 1 101 ? 2.822 -7.555 -7.446 1.00 96.56 101 TYR A O 1
ATOM 816 N N . GLN A 1 102 ? 4.996 -7.009 -7.490 1.00 97.50 102 GLN A N 1
ATOM 817 C CA . GLN A 1 102 ? 5.233 -7.331 -6.079 1.00 97.50 102 GLN A CA 1
ATOM 818 C C . GLN A 1 102 ? 4.376 -6.466 -5.143 1.00 97.50 102 GLN A C 1
ATOM 820 O O . GLN A 1 102 ? 3.738 -6.995 -4.235 1.00 97.50 102 GLN A O 1
ATOM 825 N N . ALA A 1 103 ? 4.301 -5.155 -5.392 1.00 97.38 103 ALA A N 1
ATOM 826 C CA . ALA A 1 103 ? 3.443 -4.254 -4.625 1.00 97.38 103 ALA A CA 1
ATOM 827 C C . ALA A 1 103 ? 1.952 -4.594 -4.792 1.00 97.38 103 ALA A C 1
ATOM 829 O O . ALA A 1 103 ? 1.206 -4.606 -3.813 1.00 97.38 103 ALA A O 1
ATOM 830 N N . TRP A 1 104 ? 1.519 -4.905 -6.016 1.00 97.31 104 TRP A N 1
ATOM 831 C CA . TRP A 1 104 ? 0.146 -5.300 -6.320 1.00 97.31 104 TRP A CA 1
ATOM 832 C C . TRP A 1 104 ? -0.275 -6.559 -5.560 1.00 97.31 104 TRP A C 1
ATOM 834 O O . TRP A 1 104 ? -1.351 -6.556 -4.960 1.00 97.31 104 TRP A O 1
ATOM 844 N N . VAL A 1 105 ? 0.568 -7.603 -5.549 1.00 97.56 105 VAL A N 1
ATOM 845 C CA . VAL A 1 105 ? 0.306 -8.840 -4.795 1.00 97.56 105 VAL A CA 1
ATOM 846 C C . VAL A 1 105 ? 0.059 -8.499 -3.329 1.00 97.56 105 VAL A C 1
ATOM 848 O O . VAL A 1 105 ? -1.004 -8.822 -2.808 1.00 97.56 105 VAL A O 1
ATOM 851 N N . GLU A 1 106 ? 0.983 -7.772 -2.698 1.00 97.50 106 GLU A N 1
ATOM 852 C CA . GLU A 1 106 ? 0.883 -7.422 -1.277 1.00 97.50 106 GLU A CA 1
ATOM 853 C C . GLU A 1 106 ? -0.365 -6.601 -0.945 1.00 97.50 106 GLU A C 1
ATOM 855 O O . GLU A 1 106 ? -0.988 -6.819 0.092 1.00 97.50 106 GLU A O 1
ATOM 860 N N . ILE A 1 107 ? -0.767 -5.675 -1.817 1.00 96.62 107 ILE A N 1
ATOM 861 C CA . ILE A 1 107 ? -1.979 -4.875 -1.605 1.00 96.62 107 ILE A CA 1
ATOM 862 C C . ILE A 1 107 ? -3.231 -5.748 -1.752 1.00 96.62 107 ILE A C 1
ATOM 864 O O . ILE A 1 107 ? -4.111 -5.710 -0.893 1.00 96.62 107 ILE A O 1
ATOM 868 N N . ARG A 1 108 ? -3.324 -6.555 -2.816 1.00 95.62 108 ARG A N 1
ATOM 869 C CA . ARG A 1 108 ? -4.532 -7.333 -3.143 1.00 95.62 108 ARG A CA 1
ATOM 870 C C . ARG A 1 108 ? -4.766 -8.542 -2.250 1.00 95.62 108 ARG A C 1
ATOM 872 O O . ARG A 1 108 ? -5.906 -8.991 -2.167 1.00 95.62 108 ARG A O 1
ATOM 879 N N . THR A 1 109 ? -3.734 -9.071 -1.599 1.00 94.69 109 THR A N 1
ATOM 880 C CA . THR A 1 109 ? -3.860 -10.218 -0.686 1.00 94.69 109 THR A CA 1
ATOM 881 C C . THR A 1 109 ? -4.071 -9.805 0.772 1.00 94.69 109 THR A C 1
ATOM 883 O O . THR A 1 109 ? -4.167 -10.668 1.642 1.00 94.69 109 THR A O 1
ATOM 886 N N . ARG A 1 110 ? -4.121 -8.501 1.072 1.00 95.12 110 ARG A N 1
ATOM 887 C CA . ARG A 1 110 ? -4.287 -7.956 2.430 1.00 95.12 110 ARG A CA 1
ATOM 888 C C . ARG A 1 110 ? -5.625 -7.238 2.588 1.00 95.12 110 ARG A C 1
ATOM 890 O O . ARG A 1 110 ? -6.251 -6.851 1.604 1.00 95.12 110 ARG A O 1
ATOM 897 N N . LYS A 1 111 ? -6.024 -6.966 3.840 1.00 94.75 111 LYS A N 1
ATOM 898 C CA . LYS A 1 111 ? -7.282 -6.252 4.143 1.00 94.75 111 LYS A CA 1
ATOM 899 C C . LYS A 1 111 ? -7.345 -4.852 3.519 1.00 94.75 111 LYS A C 1
ATOM 901 O O . LYS A 1 111 ? -8.422 -4.349 3.251 1.00 94.75 111 LYS A O 1
ATOM 906 N N . VAL A 1 112 ? -6.200 -4.227 3.239 1.00 93.75 112 VAL A N 1
ATOM 907 C CA . VAL A 1 112 ? -6.123 -2.920 2.560 1.00 93.75 112 VAL A CA 1
ATOM 908 C C . VAL A 1 112 ? -6.627 -2.943 1.110 1.00 93.75 112 VAL A C 1
ATOM 910 O O . VAL A 1 112 ? -7.057 -1.908 0.617 1.00 93.75 112 VAL A O 1
ATOM 913 N N . GLY A 1 113 ? -6.597 -4.097 0.434 1.00 90.50 113 GLY A N 1
ATOM 914 C CA . GLY A 1 113 ? -7.084 -4.266 -0.939 1.00 90.50 113 GLY A CA 1
ATOM 915 C C . GLY A 1 113 ? -8.495 -4.851 -1.033 1.00 90.50 113 GLY A C 1
ATOM 916 O O . GLY A 1 113 ? -8.947 -5.156 -2.138 1.00 90.50 113 GLY A O 1
ATOM 917 N N . LEU A 1 114 ? -9.177 -5.038 0.102 1.00 90.12 114 LEU A N 1
ATOM 918 C CA . LEU A 1 114 ? -10.527 -5.595 0.202 1.00 90.12 114 LEU A CA 1
ATOM 919 C C . LEU A 1 114 ? -11.465 -4.570 0.828 1.00 90.12 114 LEU A C 1
ATOM 921 O O . LEU A 1 114 ? -11.084 -3.924 1.796 1.00 90.12 114 LEU A O 1
ATOM 925 N N . ARG A 1 115 ? -12.690 -4.441 0.308 1.00 91.88 115 ARG A N 1
ATOM 926 C CA . ARG A 1 115 ? -13.690 -3.531 0.885 1.00 91.88 115 ARG A CA 1
ATOM 927 C C . ARG A 1 115 ? -13.944 -3.878 2.347 1.00 91.88 115 ARG A C 1
ATOM 929 O O . ARG A 1 115 ? -14.282 -5.021 2.627 1.00 91.88 115 ARG A O 1
ATOM 936 N N . PHE A 1 116 ? -13.810 -2.889 3.231 1.00 94.25 116 PHE A N 1
ATOM 937 C CA . PHE A 1 116 ? -14.109 -3.069 4.649 1.00 94.25 116 PHE A CA 1
ATOM 938 C C . PHE A 1 116 ? -15.579 -3.432 4.845 1.00 94.25 116 PHE A C 1
ATOM 940 O O . PHE A 1 116 ? -16.472 -2.679 4.431 1.00 94.25 116 PHE A O 1
ATOM 947 N N . ASP A 1 117 ? -15.803 -4.560 5.506 1.00 94.69 117 ASP A N 1
ATOM 948 C CA . ASP A 1 117 ? -17.115 -5.093 5.832 1.00 94.69 117 ASP A CA 1
ATOM 949 C C . ASP A 1 117 ? -17.406 -4.885 7.330 1.00 94.69 117 ASP A C 1
ATOM 951 O O . ASP A 1 117 ? -16.854 -5.605 8.160 1.00 94.69 117 ASP A O 1
ATOM 955 N N . PRO A 1 118 ? -18.277 -3.932 7.713 1.00 92.88 118 PRO A N 1
ATOM 956 C CA . PRO A 1 118 ? -18.580 -3.654 9.118 1.00 92.88 118 PRO A CA 1
ATOM 957 C C . PRO A 1 118 ? -19.135 -4.847 9.902 1.00 92.88 118 PRO A C 1
ATOM 959 O O . PRO A 1 118 ? -19.067 -4.832 11.133 1.00 92.88 118 PRO A O 1
ATOM 962 N N . ASP A 1 119 ? -19.704 -5.836 9.210 1.00 94.88 119 ASP A N 1
ATOM 963 C CA . ASP A 1 119 ? -20.374 -6.982 9.821 1.00 94.88 119 ASP A CA 1
ATOM 964 C C . ASP A 1 119 ? -19.425 -8.160 10.049 1.00 94.88 119 ASP A C 1
ATOM 966 O O . ASP A 1 119 ? -19.689 -8.998 10.909 1.00 94.88 119 ASP A O 1
ATOM 970 N N . HIS A 1 120 ? -18.295 -8.197 9.338 1.00 95.25 120 HIS A N 1
ATOM 971 C CA . HIS A 1 120 ? -17.337 -9.301 9.409 1.00 95.25 120 HIS A CA 1
ATOM 972 C C . HIS A 1 120 ? -15.926 -8.856 9.823 1.00 95.25 120 HIS A C 1
ATOM 974 O O . HIS A 1 120 ? -15.202 -9.629 10.452 1.00 95.25 120 HIS A O 1
ATOM 980 N N . ASP A 1 121 ? -15.526 -7.615 9.544 1.00 97.00 121 ASP A N 1
ATOM 981 C CA . ASP A 1 121 ? -14.189 -7.110 9.845 1.00 97.00 121 ASP A CA 1
ATOM 982 C C . ASP A 1 121 ? -14.069 -6.490 11.239 1.00 97.00 121 ASP A C 1
ATOM 984 O O . ASP A 1 121 ? -14.866 -5.650 11.661 1.00 97.00 121 ASP A O 1
ATOM 988 N N . VAL A 1 122 ? -12.970 -6.835 11.914 1.00 97.56 122 VAL A N 1
ATOM 989 C CA . VAL A 1 122 ? -12.528 -6.198 13.156 1.00 97.56 122 VAL A CA 1
ATOM 990 C C . VAL A 1 122 ? -11.460 -5.147 12.847 1.00 97.56 122 VAL A C 1
ATOM 992 O O . VAL A 1 122 ? -10.398 -5.469 12.309 1.00 97.56 122 VAL A O 1
ATOM 995 N N . ILE A 1 123 ? -11.703 -3.886 13.218 1.00 98.06 123 ILE A N 1
ATOM 996 C CA . ILE A 1 123 ? -10.812 -2.747 12.914 1.00 98.06 123 ILE A CA 1
ATOM 997 C C . ILE A 1 123 ? -9.395 -2.963 13.472 1.00 98.06 123 ILE A C 1
ATOM 999 O O . ILE A 1 123 ? -8.412 -2.616 12.816 1.00 98.06 123 ILE A O 1
ATOM 1003 N N . ALA A 1 124 ? -9.261 -3.570 14.657 1.00 97.44 124 ALA A N 1
ATOM 1004 C CA . ALA A 1 124 ? -7.951 -3.851 15.254 1.00 97.44 124 ALA A CA 1
ATOM 1005 C C . ALA A 1 124 ? -7.084 -4.747 14.345 1.00 97.44 124 ALA A C 1
ATOM 1007 O O . ALA A 1 124 ? -5.917 -4.436 14.105 1.00 97.44 124 ALA A O 1
ATOM 1008 N N . GLU A 1 125 ? -7.678 -5.794 13.766 1.00 97.12 125 GLU A N 1
ATOM 1009 C CA . GLU A 1 125 ? -7.004 -6.706 12.835 1.00 97.12 125 GLU A CA 1
ATOM 1010 C C . GLU A 1 125 ? -6.720 -6.045 11.480 1.00 97.12 125 GLU A C 1
ATOM 1012 O O . GLU A 1 125 ? -5.678 -6.284 10.863 1.00 97.12 125 GLU A O 1
ATOM 1017 N N . VAL A 1 126 ? -7.631 -5.184 11.010 1.00 97.44 126 VAL A N 1
ATOM 1018 C CA . VAL A 1 126 ? -7.405 -4.361 9.811 1.00 97.44 126 VAL A CA 1
ATOM 1019 C C . VAL A 1 126 ? -6.156 -3.506 10.007 1.00 97.44 126 VAL A C 1
ATOM 1021 O O . VAL A 1 126 ? -5.275 -3.496 9.148 1.00 97.44 126 VAL A O 1
ATOM 1024 N N . TYR A 1 127 ? -6.020 -2.861 11.165 1.00 97.50 127 TYR A N 1
ATOM 1025 C CA . TYR A 1 127 ? -4.849 -2.055 11.492 1.00 97.50 127 TYR A CA 1
ATOM 1026 C C . TYR A 1 127 ? -3.557 -2.852 11.640 1.00 97.50 127 TYR A C 1
ATOM 1028 O O . TYR A 1 127 ? -2.500 -2.326 11.280 1.00 97.50 127 TYR A O 1
ATOM 1036 N N . ASP A 1 128 ? -3.605 -4.095 12.117 1.00 96.81 128 ASP A N 1
ATOM 1037 C CA . ASP A 1 128 ? -2.440 -4.985 12.087 1.00 96.81 128 ASP A CA 1
ATOM 1038 C C . ASP A 1 128 ? -2.025 -5.291 10.640 1.00 96.81 128 ASP A C 1
ATOM 1040 O O . ASP A 1 128 ? -0.857 -5.134 10.277 1.00 96.81 128 ASP A O 1
ATOM 1044 N N . SER A 1 129 ? -2.991 -5.631 9.780 1.00 97.25 129 SER A N 1
ATOM 1045 C CA . SER A 1 129 ? -2.753 -5.903 8.357 1.00 97.25 129 SER A CA 1
ATOM 1046 C C . SER A 1 129 ? -2.182 -4.686 7.612 1.00 97.25 129 SER A C 1
ATOM 1048 O O . SER A 1 129 ? -1.240 -4.818 6.826 1.00 97.25 129 SER A O 1
ATOM 1050 N N . TRP A 1 130 ? -2.710 -3.490 7.884 1.00 96.62 130 TRP A N 1
ATOM 1051 C CA . TRP A 1 130 ? -2.281 -2.234 7.263 1.00 96.62 130 TRP A CA 1
ATOM 1052 C C . TRP A 1 130 ? -0.891 -1.803 7.731 1.00 96.62 130 TRP A C 1
ATOM 1054 O O . TRP A 1 130 ? -0.064 -1.380 6.923 1.00 96.62 130 TRP A O 1
ATOM 1064 N N . TYR A 1 131 ? -0.586 -1.955 9.021 1.00 95.00 131 TYR A N 1
ATOM 1065 C CA . TYR A 1 131 ? 0.755 -1.675 9.528 1.00 95.00 131 TYR A CA 1
ATOM 1066 C C . TYR A 1 131 ? 1.803 -2.623 8.922 1.00 95.00 131 TYR A C 1
ATOM 1068 O O . TYR A 1 131 ? 2.888 -2.181 8.541 1.00 95.00 131 TYR A O 1
ATOM 1076 N N . GLN A 1 132 ? 1.469 -3.906 8.750 1.00 96.19 132 GLN A N 1
ATOM 1077 C CA . GLN A 1 132 ? 2.340 -4.853 8.047 1.00 96.19 132 GLN A CA 1
ATOM 1078 C C . GLN A 1 132 ? 2.556 -4.470 6.576 1.00 96.19 132 GLN A C 1
ATOM 1080 O O . GLN A 1 132 ? 3.686 -4.550 6.098 1.00 96.19 132 GLN A O 1
ATOM 1085 N N . LEU A 1 133 ? 1.520 -4.003 5.864 1.00 96.00 133 LEU A N 1
ATOM 1086 C CA . LEU A 1 133 ? 1.675 -3.507 4.490 1.00 96.00 133 LEU A CA 1
ATOM 1087 C C . LEU A 1 133 ? 2.725 -2.391 4.419 1.00 96.00 133 LEU A C 1
ATOM 1089 O O . LEU A 1 133 ? 3.587 -2.420 3.542 1.00 96.00 133 LEU A O 1
ATOM 1093 N N . PHE A 1 134 ? 2.685 -1.431 5.350 1.00 95.12 134 PHE A N 1
ATOM 1094 C CA . PHE A 1 134 ? 3.673 -0.351 5.407 1.00 95.12 134 PHE A CA 1
ATOM 1095 C C . PHE A 1 134 ? 5.104 -0.906 5.481 1.00 95.12 134 PHE A C 1
ATOM 1097 O O . PHE A 1 134 ? 6.001 -0.423 4.790 1.00 95.12 134 PHE A O 1
ATOM 1104 N N . GLN A 1 135 ? 5.332 -1.929 6.310 1.00 95.75 135 GLN A N 1
ATOM 1105 C CA . GLN A 1 135 ? 6.645 -2.559 6.448 1.00 95.75 135 GLN A CA 1
ATOM 1106 C C . GLN A 1 135 ? 7.074 -3.257 5.156 1.00 95.75 135 GLN A C 1
ATOM 1108 O O . GLN A 1 135 ? 8.180 -3.010 4.679 1.00 95.75 135 GLN A O 1
ATOM 1113 N N . VAL A 1 136 ? 6.190 -4.059 4.557 1.00 96.56 136 VAL A N 1
ATOM 1114 C CA . VAL A 1 136 ? 6.512 -4.824 3.346 1.00 96.56 136 VAL A CA 1
ATOM 1115 C C . VAL A 1 136 ? 6.764 -3.914 2.147 1.00 96.56 136 VAL A C 1
ATOM 1117 O O . VAL A 1 136 ? 7.752 -4.101 1.441 1.00 96.56 136 VAL A O 1
ATOM 1120 N N . LEU A 1 137 ? 5.942 -2.883 1.933 1.00 96.44 137 LEU A N 1
ATOM 1121 C CA . LEU A 1 137 ? 6.177 -1.914 0.860 1.00 96.44 137 LEU A CA 1
ATOM 1122 C C . LEU A 1 137 ? 7.476 -1.131 1.089 1.00 96.44 137 LEU A C 1
ATOM 1124 O O . LEU A 1 137 ? 8.252 -0.924 0.154 1.00 96.44 137 LEU A O 1
ATOM 1128 N N . ARG A 1 138 ? 7.777 -0.750 2.336 1.00 95.69 138 ARG A N 1
ATOM 1129 C CA . ARG A 1 138 ? 9.061 -0.130 2.681 1.00 95.69 138 ARG A CA 1
ATOM 1130 C C . ARG A 1 138 ? 10.224 -1.069 2.375 1.00 95.69 138 ARG A C 1
ATOM 1132 O O . ARG A 1 138 ? 11.217 -0.617 1.810 1.00 95.69 138 ARG A O 1
ATOM 1139 N N . ASP A 1 139 ? 10.132 -2.345 2.718 1.00 96.19 139 ASP A N 1
ATOM 1140 C CA . ASP A 1 139 ? 11.191 -3.311 2.434 1.00 96.19 139 ASP A CA 1
ATOM 1141 C C . ASP A 1 139 ? 11.350 -3.563 0.935 1.00 96.19 139 ASP A C 1
ATOM 1143 O O . ASP A 1 139 ? 12.480 -3.548 0.446 1.00 96.19 139 ASP A O 1
ATOM 1147 N N . LEU A 1 140 ? 10.248 -3.635 0.183 1.00 95.38 140 LEU A N 1
ATOM 1148 C CA . LEU A 1 140 ? 10.259 -3.692 -1.277 1.00 95.38 140 LEU A CA 1
ATOM 1149 C C . LEU A 1 140 ? 11.046 -2.516 -1.874 1.00 95.38 140 LEU A C 1
ATOM 1151 O O . LEU A 1 140 ? 11.935 -2.737 -2.696 1.00 95.38 140 LEU A O 1
ATOM 1155 N N . THR A 1 141 ? 10.811 -1.282 -1.411 1.00 93.75 141 THR A N 1
ATOM 1156 C CA . THR A 1 141 ? 11.565 -0.111 -1.907 1.00 93.75 141 THR A CA 1
ATOM 1157 C C . THR A 1 141 ? 13.067 -0.189 -1.613 1.00 93.75 141 THR A C 1
ATOM 1159 O O . THR A 1 141 ? 13.865 0.296 -2.412 1.00 93.75 141 THR A O 1
ATOM 1162 N N . LYS A 1 142 ? 13.483 -0.843 -0.518 1.00 93.00 142 LYS A N 1
ATOM 1163 C CA . LYS A 1 142 ? 14.907 -1.035 -0.182 1.00 93.00 142 LYS A CA 1
ATOM 1164 C C . LYS A 1 142 ? 15.598 -2.069 -1.068 1.00 93.00 142 LYS A C 1
ATOM 1166 O O . LYS A 1 142 ? 16.821 -2.038 -1.172 1.00 93.00 142 LYS A O 1
ATOM 1171 N N . THR A 1 143 ? 14.850 -2.991 -1.681 1.00 91.88 143 THR A N 1
ATOM 1172 C CA . THR A 1 143 ? 15.436 -4.007 -2.576 1.00 91.88 143 THR A CA 1
ATOM 1173 C C . THR A 1 143 ? 16.024 -3.400 -3.849 1.00 91.88 143 THR A C 1
ATOM 1175 O O . THR A 1 143 ? 16.851 -4.021 -4.514 1.00 91.88 143 THR A O 1
ATOM 1178 N N . ILE A 1 144 ? 15.623 -2.173 -4.186 1.00 90.00 144 ILE A N 1
ATOM 1179 C CA . ILE A 1 144 ? 16.041 -1.485 -5.400 1.00 90.00 144 ILE A CA 1
ATOM 1180 C C . ILE A 1 144 ? 17.366 -0.771 -5.125 1.00 90.00 144 ILE A C 1
ATOM 1182 O O . ILE A 1 144 ? 17.456 0.155 -4.319 1.00 90.00 144 ILE A O 1
ATOM 1186 N N . GLY A 1 145 ? 18.425 -1.219 -5.799 1.00 84.19 145 GLY A N 1
ATOM 1187 C CA . GLY A 1 145 ? 19.766 -0.676 -5.607 1.00 84.19 145 GLY A CA 1
ATOM 1188 C C . GLY A 1 145 ? 19.880 0.795 -6.022 1.00 84.19 145 GLY A C 1
ATOM 1189 O O . GLY A 1 145 ? 19.371 1.205 -7.063 1.00 84.19 145 GLY A O 1
ATOM 1190 N N . VAL A 1 146 ? 20.652 1.578 -5.260 1.00 83.25 146 VAL A N 1
ATOM 1191 C CA . VAL A 1 146 ? 20.876 3.020 -5.508 1.00 83.25 146 VAL A CA 1
ATOM 1192 C C . VAL A 1 146 ? 21.412 3.303 -6.915 1.00 83.25 146 VAL A C 1
ATOM 1194 O O . VAL A 1 146 ? 21.077 4.325 -7.505 1.00 83.25 146 VAL A O 1
ATOM 1197 N N . ARG A 1 147 ? 22.238 2.407 -7.472 1.00 79.75 147 ARG A N 1
ATOM 1198 C CA . ARG A 1 147 ? 22.736 2.543 -8.850 1.00 79.75 147 ARG A CA 1
ATOM 1199 C C . ARG A 1 147 ? 21.588 2.514 -9.860 1.00 79.75 147 ARG A C 1
ATOM 1201 O O . ARG A 1 147 ? 21.526 3.379 -10.720 1.00 79.75 147 ARG A O 1
ATOM 1208 N N . HIS A 1 148 ? 20.658 1.579 -9.695 1.00 79.44 148 HIS A N 1
ATOM 1209 C CA . HIS A 1 148 ? 19.524 1.431 -10.596 1.00 79.44 148 HIS A CA 1
ATOM 1210 C C . HIS A 1 148 ? 18.578 2.639 -10.525 1.00 79.44 148 HIS A C 1
ATOM 1212 O O . HIS A 1 148 ? 18.123 3.114 -11.557 1.00 79.44 148 HIS A O 1
ATOM 1218 N N . LEU A 1 149 ? 18.381 3.218 -9.334 1.00 84.56 149 LEU A N 1
ATOM 1219 C CA . LEU A 1 149 ? 17.616 4.464 -9.170 1.00 84.56 149 LEU A CA 1
ATOM 1220 C C . LEU A 1 149 ? 18.236 5.668 -9.891 1.00 84.56 149 LEU A C 1
ATOM 1222 O O . LEU A 1 149 ? 17.516 6.587 -10.255 1.00 84.56 149 LEU A O 1
ATOM 1226 N N . LYS A 1 150 ? 19.562 5.691 -10.071 1.00 82.75 150 LYS A N 1
ATOM 1227 C CA . LYS A 1 150 ? 20.249 6.761 -10.814 1.00 82.75 150 LYS A CA 1
ATOM 1228 C C . LYS A 1 150 ? 20.198 6.556 -12.327 1.00 82.75 150 LYS A C 1
ATOM 1230 O O . LYS A 1 150 ? 20.333 7.523 -13.066 1.00 82.75 150 LYS A O 1
ATOM 1235 N N . GLU A 1 151 ? 20.076 5.309 -12.769 1.00 84.31 151 GLU A N 1
ATOM 1236 C CA . GLU A 1 151 ? 20.120 4.926 -14.183 1.00 84.31 151 GLU A CA 1
ATOM 1237 C C . GLU A 1 151 ? 18.721 4.838 -14.813 1.00 84.31 151 GLU A C 1
ATOM 1239 O O . GLU A 1 151 ? 18.596 5.068 -16.014 1.00 84.31 151 GLU A O 1
ATOM 1244 N N . CYS A 1 152 ? 17.679 4.532 -14.028 1.00 87.50 152 CYS A N 1
ATOM 1245 C CA . CYS A 1 152 ? 16.298 4.426 -14.498 1.00 87.50 152 CYS A CA 1
ATOM 1246 C C . CYS A 1 152 ? 15.367 5.415 -13.775 1.00 87.50 152 CYS A C 1
ATOM 1248 O O . CYS A 1 152 ? 14.981 5.209 -12.620 1.00 87.50 152 CYS A O 1
ATOM 1250 N N . GLU A 1 153 ? 14.969 6.468 -14.495 1.00 90.75 153 GLU A N 1
ATOM 1251 C CA . GLU A 1 153 ? 14.023 7.486 -14.018 1.00 90.75 153 GLU A CA 1
ATOM 1252 C C . GLU A 1 153 ? 12.642 6.885 -13.701 1.00 90.75 153 GLU A C 1
ATOM 1254 O O . GLU A 1 153 ? 12.014 7.248 -12.709 1.00 90.75 153 GLU A O 1
ATOM 1259 N N . GLU A 1 154 ? 12.178 5.917 -14.493 1.00 91.94 154 GLU A N 1
ATOM 1260 C CA . GLU A 1 154 ? 10.854 5.301 -14.335 1.00 91.94 154 GLU A CA 1
ATOM 1261 C C . GLU A 1 154 ? 10.767 4.459 -13.055 1.00 91.94 154 GLU A C 1
ATOM 1263 O O . GLU A 1 154 ? 9.816 4.585 -12.278 1.00 91.94 154 GLU A O 1
ATOM 1268 N N . THR A 1 155 ? 11.816 3.688 -12.747 1.00 91.88 155 THR A N 1
ATOM 1269 C CA . THR A 1 155 ? 11.920 2.988 -11.460 1.00 91.88 155 THR A CA 1
ATOM 1270 C C . THR A 1 155 ? 11.978 3.978 -10.296 1.00 91.88 155 THR A C 1
ATOM 1272 O O . THR A 1 155 ? 11.343 3.754 -9.263 1.00 91.88 155 THR A O 1
ATOM 1275 N N . GLN A 1 156 ? 12.687 5.102 -10.447 1.00 93.19 156 GLN A N 1
ATOM 1276 C CA . GLN A 1 156 ? 12.722 6.147 -9.422 1.00 93.19 156 GLN A CA 1
ATOM 1277 C C . GLN A 1 156 ? 11.336 6.770 -9.185 1.00 93.19 156 GLN A C 1
ATOM 1279 O O . GLN A 1 156 ? 10.954 6.981 -8.026 1.00 93.19 156 GLN A O 1
ATOM 1284 N N . LYS A 1 157 ? 10.562 7.025 -10.248 1.00 94.06 157 LYS A N 1
ATOM 1285 C CA . LYS A 1 157 ? 9.171 7.494 -10.150 1.00 94.06 157 LYS A CA 1
ATOM 1286 C C . LYS A 1 157 ? 8.315 6.492 -9.386 1.00 94.06 157 LYS A C 1
ATOM 1288 O O . LYS A 1 157 ? 7.657 6.888 -8.427 1.00 94.06 157 LYS A O 1
ATOM 1293 N N . LEU A 1 158 ? 8.380 5.203 -9.726 1.00 95.00 158 LEU A N 1
ATOM 1294 C CA . LEU A 1 158 ? 7.608 4.164 -9.034 1.00 95.00 158 LEU A CA 1
ATOM 1295 C C . LEU A 1 158 ? 7.975 4.053 -7.547 1.00 95.00 158 LEU A C 1
ATOM 1297 O O . LEU A 1 158 ? 7.100 3.949 -6.690 1.00 95.00 158 LEU A O 1
ATOM 1301 N N . VAL A 1 159 ? 9.261 4.124 -7.203 1.00 94.81 159 VAL A N 1
ATOM 1302 C CA . VAL A 1 159 ? 9.682 4.138 -5.792 1.00 94.81 159 VAL A CA 1
ATOM 1303 C C . VAL A 1 159 ? 9.151 5.369 -5.068 1.00 94.81 159 VAL A C 1
ATOM 1305 O O . VAL A 1 159 ? 8.661 5.260 -3.944 1.00 94.81 159 VAL A O 1
ATOM 1308 N N . THR A 1 160 ? 9.198 6.529 -5.720 1.00 94.62 160 THR A N 1
ATOM 1309 C CA . THR A 1 160 ? 8.652 7.774 -5.171 1.00 94.62 160 THR A CA 1
ATOM 1310 C C . THR A 1 160 ? 7.150 7.647 -4.929 1.00 94.62 160 THR A C 1
ATOM 1312 O O . THR A 1 160 ? 6.693 7.969 -3.836 1.00 94.62 160 THR A O 1
ATOM 1315 N N . VAL A 1 161 ? 6.396 7.105 -5.891 1.00 95.31 161 VAL A N 1
ATOM 1316 C CA . VAL A 1 161 ? 4.970 6.764 -5.751 1.00 95.31 161 VAL A CA 1
ATOM 1317 C C . VAL A 1 161 ? 4.742 5.914 -4.500 1.00 95.31 161 VAL A C 1
ATOM 1319 O O . VAL A 1 161 ? 3.955 6.303 -3.642 1.00 95.31 161 VAL A O 1
ATOM 1322 N N . LEU A 1 162 ? 5.443 4.784 -4.357 1.00 96.00 162 LEU A N 1
ATOM 1323 C CA . LEU A 1 162 ? 5.248 3.868 -3.226 1.00 96.00 162 LEU A CA 1
ATOM 1324 C C . LEU A 1 162 ? 5.539 4.549 -1.881 1.00 96.00 162 LEU A C 1
ATOM 1326 O O . LEU A 1 162 ? 4.779 4.391 -0.924 1.00 96.00 162 LEU A O 1
ATOM 1330 N N . ILE A 1 163 ? 6.608 5.346 -1.808 1.00 95.69 163 ILE A N 1
ATOM 1331 C CA . ILE A 1 163 ? 6.956 6.118 -0.607 1.00 95.69 163 ILE A CA 1
ATOM 1332 C C . ILE A 1 163 ? 5.870 7.147 -0.279 1.00 95.69 163 ILE A C 1
ATOM 1334 O O . ILE A 1 163 ? 5.508 7.291 0.892 1.00 95.69 163 ILE A O 1
ATOM 1338 N N . ARG A 1 164 ? 5.338 7.843 -1.289 1.00 95.75 164 ARG A N 1
ATOM 1339 C CA . ARG A 1 164 ? 4.264 8.827 -1.112 1.00 95.75 164 ARG A CA 1
ATOM 1340 C C . ARG A 1 164 ? 2.972 8.168 -0.652 1.00 95.75 164 ARG A C 1
ATOM 1342 O O . ARG A 1 164 ? 2.422 8.607 0.345 1.00 95.75 164 ARG A O 1
ATOM 1349 N N . VAL A 1 165 ? 2.543 7.059 -1.256 1.00 95.25 165 VAL A N 1
ATOM 1350 C CA . VAL A 1 165 ? 1.358 6.306 -0.795 1.00 95.25 165 VAL A CA 1
ATOM 1351 C C . VAL A 1 165 ? 1.492 5.888 0.671 1.00 95.25 165 VAL A C 1
ATOM 1353 O O . VAL A 1 165 ? 0.566 6.059 1.462 1.00 95.25 165 VAL A O 1
ATOM 1356 N N . MET A 1 166 ? 2.667 5.399 1.074 1.00 95.88 166 MET A N 1
ATOM 1357 C CA . MET A 1 166 ? 2.922 5.035 2.468 1.00 95.88 166 MET A CA 1
ATOM 1358 C C . MET A 1 166 ? 2.878 6.241 3.420 1.00 95.88 166 MET A C 1
ATOM 1360 O O . MET A 1 166 ? 2.303 6.142 4.504 1.00 95.88 166 MET A O 1
ATOM 1364 N N . ASN A 1 167 ? 3.504 7.365 3.061 1.00 96.31 167 ASN A N 1
ATOM 1365 C CA . ASN A 1 167 ? 3.682 8.504 3.970 1.00 96.31 167 ASN A CA 1
ATOM 1366 C C . ASN A 1 167 ? 2.552 9.539 3.937 1.00 96.31 167 ASN A C 1
ATOM 1368 O O . ASN A 1 167 ? 2.315 10.175 4.959 1.00 96.31 167 ASN A O 1
ATOM 1372 N N . GLU A 1 168 ? 1.897 9.716 2.796 1.00 95.19 168 GLU A N 1
ATOM 1373 C CA . GLU A 1 168 ? 0.840 10.707 2.558 1.00 95.19 168 GLU A CA 1
ATOM 1374 C C . GLU A 1 168 ? -0.554 10.063 2.521 1.00 95.19 168 GLU A C 1
ATOM 1376 O O . GLU A 1 168 ? -1.526 10.747 2.807 1.00 95.19 168 GLU A O 1
ATOM 1381 N N . GLY A 1 169 ? -0.665 8.762 2.222 1.00 93.25 169 GLY A N 1
ATOM 1382 C CA . GLY A 1 169 ? -1.938 8.030 2.265 1.00 93.25 169 GLY A CA 1
ATOM 1383 C C . GLY A 1 169 ? -2.112 7.232 3.556 1.00 93.25 169 GLY A C 1
ATOM 1384 O O . GLY A 1 169 ? -2.928 7.557 4.413 1.00 93.25 169 GLY A O 1
ATOM 1385 N N . LEU A 1 170 ? -1.305 6.183 3.731 1.00 94.81 170 LEU A N 1
ATOM 1386 C CA . LEU A 1 170 ? -1.487 5.218 4.821 1.00 94.81 170 LEU A CA 1
ATOM 1387 C C . LEU A 1 170 ? -1.129 5.782 6.208 1.00 94.81 170 LEU A C 1
ATOM 1389 O O . LEU A 1 170 ? -1.843 5.559 7.188 1.00 94.81 170 LEU A O 1
ATOM 1393 N N . ARG A 1 171 ? -0.004 6.501 6.317 1.00 95.56 171 ARG A N 1
ATOM 1394 C CA . ARG A 1 171 ? 0.499 7.018 7.600 1.00 95.56 171 ARG A CA 1
ATOM 1395 C C . ARG A 1 171 ? -0.452 8.023 8.265 1.00 95.56 171 ARG A C 1
ATOM 1397 O O . ARG A 1 171 ? -0.624 7.876 9.478 1.00 95.56 171 ARG A O 1
ATOM 1404 N N . PRO A 1 172 ? -1.047 9.018 7.574 1.00 95.81 172 PRO A N 1
ATOM 1405 C CA . PRO A 1 172 ? -1.977 9.954 8.204 1.00 95.81 172 PRO A CA 1
ATOM 1406 C C . PRO A 1 172 ? -3.158 9.247 8.868 1.00 95.81 172 PRO A C 1
ATOM 1408 O O . PRO A 1 172 ? -3.397 9.482 10.051 1.00 95.81 172 PRO A O 1
ATOM 1411 N N . HIS A 1 173 ? -3.787 8.290 8.178 1.00 95.69 173 HIS A N 1
ATOM 1412 C CA . HIS A 1 173 ? -4.881 7.492 8.737 1.00 95.69 173 HIS A CA 1
ATOM 1413 C C . HIS A 1 173 ? -4.451 6.713 9.989 1.00 95.69 173 HIS A C 1
ATOM 1415 O O . HIS A 1 173 ? -5.060 6.835 11.055 1.00 95.69 173 HIS A O 1
ATOM 1421 N N . LEU A 1 174 ? -3.358 5.941 9.898 1.00 95.56 174 LEU A N 1
ATOM 1422 C CA . LEU A 1 174 ? -2.858 5.166 11.040 1.00 95.56 174 LEU A CA 1
ATOM 1423 C C . LEU A 1 174 ? -2.493 6.078 12.221 1.00 95.56 174 LEU A C 1
ATOM 1425 O O . LEU A 1 174 ? -2.802 5.768 13.367 1.00 95.56 174 LEU A O 1
ATOM 1429 N N . THR A 1 175 ? -1.887 7.235 11.960 1.00 95.19 175 THR A N 1
ATOM 1430 C CA . THR A 1 175 ? -1.509 8.189 13.016 1.00 95.19 175 THR A CA 1
ATOM 1431 C C . THR A 1 175 ? -2.737 8.830 13.665 1.00 95.19 175 THR A C 1
ATOM 1433 O O . THR A 1 175 ? -2.756 9.030 14.880 1.00 95.19 175 THR A O 1
ATOM 1436 N N . GLN A 1 176 ? -3.773 9.129 12.880 1.00 96.75 176 GLN A N 1
ATOM 1437 C CA . GLN A 1 176 ? -5.001 9.753 13.365 1.00 96.75 176 GLN A CA 1
ATOM 1438 C C . GLN A 1 176 ? -5.828 8.815 14.248 1.00 96.75 176 GLN A C 1
ATOM 1440 O O . GLN A 1 176 ? -6.326 9.255 15.294 1.00 96.75 176 GLN A O 1
ATOM 1445 N N . TRP A 1 177 ? -5.957 7.548 13.840 1.00 98.12 177 TRP A N 1
ATOM 1446 C CA . TRP A 1 177 ? -6.932 6.616 14.409 1.00 98.12 177 TRP A CA 1
ATOM 1447 C C . TRP A 1 177 ? -6.322 5.466 15.204 1.00 98.12 177 TRP A C 1
ATOM 1449 O O . TRP A 1 177 ? -6.805 5.170 16.298 1.00 98.12 177 TRP A O 1
ATOM 1459 N N . GLN A 1 178 ? -5.252 4.834 14.711 1.00 96.06 178 GLN A N 1
ATOM 1460 C CA . GLN A 1 178 ? -4.792 3.530 15.208 1.00 96.06 178 GLN A CA 1
ATOM 1461 C C . GLN A 1 178 ? -4.514 3.536 16.714 1.00 96.06 178 GLN A C 1
ATOM 1463 O O . GLN A 1 178 ? -5.000 2.667 17.435 1.00 96.06 178 GLN A O 1
ATOM 1468 N N . ALA A 1 179 ? -3.758 4.518 17.210 1.00 95.31 179 ALA A N 1
ATOM 1469 C CA . ALA A 1 179 ? -3.385 4.583 18.624 1.00 95.31 179 ALA A CA 1
ATOM 1470 C C . ALA A 1 179 ? -4.593 4.840 19.543 1.00 95.31 179 ALA A C 1
ATOM 1472 O O . ALA A 1 179 ? -4.727 4.202 20.589 1.00 95.31 179 ALA A O 1
ATOM 1473 N N . LYS A 1 180 ? -5.489 5.755 19.144 1.00 97.44 180 LYS A N 1
ATOM 1474 C CA . LYS A 1 180 ? -6.698 6.097 19.911 1.00 97.44 180 LYS A CA 1
ATOM 1475 C C . LYS A 1 180 ? -7.655 4.911 19.963 1.00 97.44 180 LYS A C 1
ATOM 1477 O O . LYS A 1 180 ? -8.130 4.558 21.040 1.00 97.44 180 LYS A O 1
ATOM 1482 N N . TYR A 1 181 ? -7.881 4.287 18.808 1.00 98.38 181 TYR A N 1
ATOM 1483 C CA . TYR A 1 181 ? -8.747 3.128 18.678 1.00 98.38 181 TYR A CA 1
ATOM 1484 C C . TYR A 1 181 ? -8.207 1.942 19.478 1.00 98.38 181 TYR A C 1
ATOM 1486 O O . TYR A 1 181 ? -8.947 1.399 20.286 1.00 98.38 181 TYR A O 1
ATOM 1494 N N . ARG A 1 182 ? -6.918 1.582 19.348 1.00 97.81 182 ARG A N 1
ATOM 1495 C CA . ARG A 1 182 ? -6.327 0.457 20.104 1.00 97.81 182 ARG A CA 1
ATOM 1496 C C . ARG A 1 182 ? -6.463 0.632 21.610 1.00 97.81 182 ARG A C 1
ATOM 1498 O O . ARG A 1 182 ? -6.912 -0.285 22.287 1.00 97.81 182 ARG A O 1
ATOM 1505 N N . ARG A 1 183 ? -6.137 1.820 22.128 1.00 97.62 183 ARG A N 1
ATOM 1506 C CA . ARG A 1 183 ? -6.269 2.109 23.562 1.00 97.62 183 ARG A CA 1
ATOM 1507 C C . ARG A 1 183 ? -7.703 1.915 24.048 1.00 97.62 183 ARG A C 1
ATOM 1509 O O . ARG A 1 183 ? -7.915 1.360 25.121 1.00 97.62 183 ARG A O 1
ATOM 1516 N N . TRP A 1 184 ? -8.674 2.414 23.288 1.00 98.31 184 TRP A N 1
ATOM 1517 C CA . TRP A 1 184 ? -10.081 2.255 23.631 1.00 98.31 184 TRP A CA 1
ATOM 1518 C C . TRP A 1 184 ? -10.533 0.792 23.501 1.00 98.31 184 TRP A C 1
ATOM 1520 O O . TRP A 1 184 ? -11.170 0.273 24.409 1.00 98.31 184 TRP A O 1
ATOM 1530 N N . TRP A 1 185 ? -10.137 0.112 22.426 1.00 97.88 185 TRP A N 1
ATOM 1531 C CA . TRP A 1 185 ? -10.471 -1.278 22.126 1.00 97.88 185 TRP A CA 1
ATOM 1532 C C . TRP A 1 185 ? -9.991 -2.235 23.220 1.00 97.88 185 TRP A C 1
ATOM 1534 O O . TRP A 1 185 ? -10.762 -3.043 23.724 1.00 97.88 185 TRP A O 1
ATOM 1544 N N . GLU A 1 186 ? -8.741 -2.092 23.663 1.00 97.06 186 GLU A N 1
ATOM 1545 C CA . GLU A 1 186 ? -8.173 -2.893 24.755 1.00 97.06 186 GLU A CA 1
ATOM 1546 C C . GLU A 1 186 ? -8.881 -2.673 26.097 1.00 97.06 186 GLU A C 1
ATOM 1548 O O . GLU A 1 186 ? -8.905 -3.575 26.936 1.00 97.06 186 GLU A O 1
ATOM 1553 N N . ALA A 1 187 ? -9.427 -1.475 26.324 1.00 97.00 187 ALA A N 1
ATOM 1554 C CA . ALA A 1 187 ? -10.238 -1.188 27.501 1.00 97.00 187 ALA A CA 1
ATOM 1555 C C . ALA A 1 187 ? -11.647 -1.782 27.362 1.00 97.00 187 ALA A C 1
ATOM 1557 O O . ALA A 1 187 ? -12.144 -2.381 28.313 1.00 97.00 187 ALA A O 1
ATOM 1558 N N . ALA A 1 188 ? -12.258 -1.670 26.179 1.00 96.31 188 ALA A N 1
ATOM 1559 C CA . ALA A 1 188 ? -13.572 -2.228 25.884 1.00 96.31 188 ALA A CA 1
ATOM 1560 C C . ALA A 1 188 ? -13.580 -3.758 26.029 1.00 96.31 188 ALA A C 1
ATOM 1562 O O . ALA A 1 188 ? -14.447 -4.294 26.706 1.00 96.31 188 ALA A O 1
ATOM 1563 N N . LEU A 1 189 ? -12.562 -4.456 25.516 1.00 94.44 189 LEU A N 1
ATOM 1564 C CA . LEU A 1 189 ? -12.435 -5.916 25.644 1.00 94.44 189 LEU A CA 1
ATOM 1565 C C . LEU A 1 189 ? -12.308 -6.426 27.091 1.00 94.44 189 LEU A C 1
ATOM 1567 O O . LEU A 1 189 ? -12.471 -7.616 27.332 1.00 94.44 189 LEU A O 1
ATOM 1571 N N . LYS A 1 190 ? -11.976 -5.556 28.052 1.00 95.06 190 LYS A N 1
ATOM 1572 C CA . LYS A 1 190 ? -11.879 -5.904 29.481 1.00 95.06 190 LYS A CA 1
ATOM 1573 C C . LYS A 1 190 ? -13.131 -5.522 30.267 1.00 95.06 190 LYS A C 1
ATOM 1575 O O . LYS A 1 190 ? -13.187 -5.785 31.466 1.00 95.06 190 LYS A O 1
ATOM 1580 N N . ASN A 1 191 ? -14.092 -4.854 29.631 1.00 94.62 191 ASN A N 1
ATOM 1581 C CA . ASN A 1 191 ? -15.333 -4.471 30.280 1.00 94.62 191 ASN A CA 1
ATOM 1582 C C . ASN A 1 191 ? -16.254 -5.693 30.378 1.00 94.62 191 ASN A C 1
ATOM 1584 O O . ASN A 1 191 ? -16.672 -6.235 29.358 1.00 94.62 191 ASN A O 1
ATOM 1588 N N . SER A 1 192 ? -16.602 -6.087 31.604 1.00 93.19 192 SER A N 1
ATOM 1589 C CA . SER A 1 192 ? -17.530 -7.189 31.876 1.00 93.19 192 SER A CA 1
ATOM 1590 C C . SER A 1 192 ? -18.918 -6.971 31.267 1.00 93.19 192 SER A C 1
ATOM 1592 O O . SER A 1 192 ? -19.618 -7.932 30.984 1.00 93.19 192 SER A O 1
ATOM 1594 N N . GLU A 1 193 ? -19.328 -5.720 31.030 1.00 93.50 193 GLU A N 1
ATOM 1595 C CA . GLU A 1 193 ? -20.603 -5.418 30.362 1.00 93.50 193 GLU A CA 1
ATOM 1596 C C . GLU A 1 193 ? -20.644 -5.893 28.901 1.00 93.50 193 GLU A C 1
ATOM 1598 O O . GLU A 1 193 ? -21.725 -6.030 28.333 1.00 93.50 193 GLU A O 1
ATOM 1603 N N . TYR A 1 194 ? -19.483 -6.139 28.286 1.00 94.00 194 TYR A N 1
ATOM 1604 C CA . TYR A 1 194 ? -19.356 -6.498 26.873 1.00 94.00 194 TYR A CA 1
ATOM 1605 C C . TYR A 1 194 ? -18.970 -7.968 26.656 1.00 94.00 194 TYR A C 1
ATOM 1607 O O . TYR A 1 194 ? -18.688 -8.353 25.526 1.00 94.00 194 TYR A O 1
ATOM 1615 N N . GLU A 1 195 ? -18.952 -8.792 27.707 1.00 90.69 195 GLU A N 1
ATOM 1616 C CA . GLU A 1 195 ? -18.442 -10.174 27.661 1.00 90.69 195 GLU A CA 1
ATOM 1617 C C . GLU A 1 195 ? -19.194 -11.067 26.655 1.00 90.69 195 GLU A C 1
ATOM 1619 O O . GLU A 1 195 ? -18.581 -11.881 25.971 1.00 90.69 195 GLU A O 1
ATOM 1624 N N . GLU A 1 196 ? -20.502 -10.848 26.499 1.00 94.12 196 GLU A N 1
ATOM 1625 C CA . GLU A 1 196 ? -21.370 -11.593 25.571 1.00 94.12 196 GLU A CA 1
ATOM 1626 C C . GLU A 1 196 ? -21.474 -10.945 24.175 1.00 94.12 196 GLU A C 1
ATOM 1628 O O . GLU A 1 196 ? -22.174 -11.451 23.294 1.00 94.12 196 GLU A O 1
ATOM 1633 N N . MET A 1 197 ? -20.828 -9.795 23.957 1.00 95.94 197 MET A N 1
ATOM 1634 C CA . MET A 1 197 ? -20.892 -9.075 22.685 1.00 95.94 197 MET A CA 1
ATOM 1635 C C . MET A 1 197 ? -19.838 -9.595 21.707 1.00 95.94 197 MET A C 1
ATOM 1637 O O . MET A 1 197 ? -18.706 -9.907 22.077 1.00 95.94 197 MET A O 1
ATOM 1641 N N . THR A 1 198 ? -20.177 -9.627 20.418 1.00 95.94 198 THR A N 1
ATOM 1642 C CA . THR A 1 198 ? -19.183 -9.947 19.389 1.00 95.94 198 THR A CA 1
ATOM 1643 C C . THR A 1 198 ? -18.161 -8.811 19.257 1.00 95.94 198 THR A C 1
ATOM 1645 O O . THR A 1 198 ? -18.492 -7.650 19.517 1.00 95.94 198 THR A O 1
ATOM 1648 N N . PRO A 1 199 ? -16.929 -9.077 18.784 1.00 96.31 199 PRO A N 1
ATOM 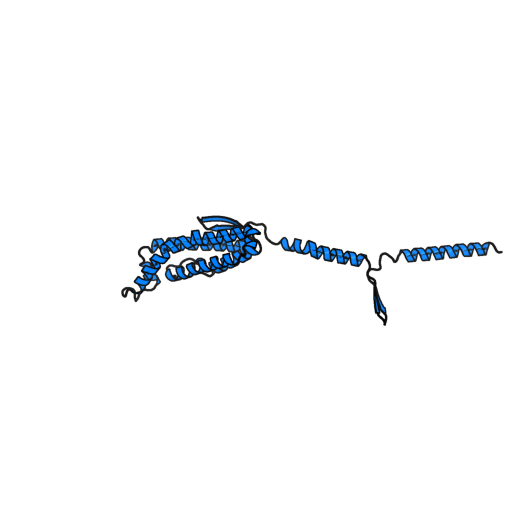1649 C CA . PRO A 1 199 ? -15.959 -8.019 18.508 1.00 96.31 199 PRO A CA 1
ATOM 1650 C C . PRO A 1 199 ? -16.506 -6.909 17.591 1.00 96.31 199 PRO A C 1
ATOM 1652 O O . PRO A 1 199 ? -16.199 -5.730 17.777 1.00 96.31 199 PRO A O 1
ATOM 1655 N N . GLN A 1 200 ? -17.346 -7.282 16.625 1.00 96.88 200 GLN A N 1
ATOM 1656 C CA . GLN A 1 200 ? -18.001 -6.381 15.684 1.00 96.88 200 GLN A CA 1
ATOM 1657 C C . GLN A 1 200 ? -19.034 -5.482 16.377 1.00 96.88 200 GLN A C 1
ATOM 1659 O O . GLN A 1 200 ? -19.135 -4.299 16.054 1.00 96.88 200 GLN A O 1
ATOM 1664 N N . ASP A 1 201 ? -19.767 -6.001 17.360 1.00 96.62 201 ASP A N 1
ATOM 1665 C CA . ASP A 1 201 ? -20.693 -5.193 18.157 1.00 96.62 201 ASP A CA 1
ATOM 1666 C C . ASP A 1 201 ? -19.941 -4.258 19.098 1.00 96.62 201 ASP A C 1
ATOM 1668 O O . ASP A 1 201 ? -20.274 -3.076 19.179 1.00 96.62 201 ASP A O 1
ATOM 1672 N N . ILE A 1 202 ? -18.878 -4.753 19.740 1.00 97.56 202 ILE A N 1
ATOM 1673 C CA . ILE A 1 202 ? -18.045 -3.942 20.628 1.00 97.56 202 ILE A CA 1
ATOM 1674 C C . ILE A 1 202 ? -17.464 -2.767 19.850 1.00 97.56 202 ILE A C 1
ATOM 1676 O O . ILE A 1 202 ? -17.637 -1.637 20.284 1.00 97.56 202 ILE A O 1
ATOM 1680 N N . GLN A 1 203 ? -16.837 -2.977 18.684 1.00 97.62 203 GLN A N 1
ATOM 1681 C CA . GLN A 1 203 ? -16.164 -1.888 17.959 1.00 97.62 203 GLN A CA 1
ATOM 1682 C C . GLN A 1 203 ? -17.112 -0.756 17.541 1.00 97.62 203 GLN A C 1
ATOM 1684 O O . GLN A 1 203 ? -16.685 0.398 17.486 1.00 97.62 203 GLN A O 1
ATOM 1689 N N . ARG A 1 204 ? -18.395 -1.064 17.296 1.00 97.62 204 ARG A N 1
ATOM 1690 C CA . ARG A 1 204 ? -19.430 -0.072 16.957 1.00 97.62 204 ARG A CA 1
ATOM 1691 C C . ARG A 1 204 ? -19.727 0.886 18.116 1.00 97.62 204 ARG A C 1
ATOM 1693 O O . ARG A 1 204 ? -20.220 1.981 17.871 1.00 97.62 204 ARG A O 1
ATOM 1700 N N . LEU A 1 205 ? -19.378 0.519 19.352 1.00 97.56 205 LEU A N 1
ATOM 1701 C CA . LEU A 1 205 ? -19.482 1.386 20.531 1.00 97.56 205 LEU A CA 1
ATOM 1702 C C . LEU A 1 205 ? -18.368 2.443 20.610 1.00 97.56 205 LEU A C 1
ATOM 1704 O O . LEU A 1 205 ? -18.375 3.271 21.524 1.00 97.56 205 LEU A O 1
ATOM 1708 N N . TYR A 1 206 ? -17.389 2.428 19.697 1.00 98.19 206 TYR A N 1
ATOM 1709 C CA . TYR A 1 206 ? -16.335 3.436 19.690 1.00 98.19 206 TYR A CA 1
ATOM 1710 C C . TYR A 1 206 ? -16.948 4.830 19.480 1.00 98.19 206 TYR A C 1
ATOM 1712 O O . TYR A 1 206 ? -17.666 5.021 18.497 1.00 98.19 206 TYR A O 1
ATOM 1720 N N . PRO A 1 207 ? -16.651 5.837 20.330 1.00 98.25 207 PRO A N 1
ATOM 1721 C CA . PRO A 1 207 ? -17.310 7.143 20.242 1.00 98.25 207 PRO A CA 1
ATOM 1722 C C . PRO A 1 207 ? -17.205 7.830 18.874 1.00 98.25 207 PRO A C 1
ATOM 1724 O O . PRO A 1 207 ? -18.096 8.585 18.503 1.00 98.25 207 PRO A O 1
ATOM 1727 N N . GLN A 1 208 ? -16.133 7.561 18.122 1.00 98.06 208 GLN A N 1
ATOM 1728 C CA . GLN A 1 208 ? -15.901 8.108 16.780 1.00 98.06 208 GLN A CA 1
ATOM 1729 C C . GLN A 1 208 ? -15.978 7.027 15.689 1.00 98.06 208 GLN A C 1
ATOM 1731 O O . GLN A 1 208 ? -15.299 7.127 14.670 1.00 98.06 208 GLN A O 1
ATOM 1736 N N . TYR A 1 209 ? -16.769 5.965 15.896 1.00 98.19 209 TYR A N 1
ATOM 1737 C CA . TYR A 1 209 ? -16.864 4.839 14.960 1.00 98.19 209 TYR A CA 1
ATOM 1738 C C . TYR A 1 209 ? -17.228 5.278 13.537 1.00 98.19 209 TYR A C 1
ATOM 1740 O O . TYR A 1 209 ? -16.585 4.842 12.587 1.00 98.19 209 TYR A O 1
ATOM 1748 N N . GLY A 1 210 ? -18.215 6.170 13.391 1.00 97.94 210 GLY A N 1
ATOM 1749 C CA . GLY A 1 210 ? -18.660 6.665 12.084 1.00 97.94 210 GLY A CA 1
ATOM 1750 C C . GLY A 1 210 ? -17.537 7.339 11.292 1.00 97.94 210 GLY A C 1
ATOM 1751 O O . GLY A 1 210 ? -17.233 6.903 10.185 1.00 97.94 210 GLY A O 1
ATOM 1752 N N . GLU A 1 211 ? -16.878 8.334 11.895 1.00 98.25 211 GLU A N 1
ATOM 1753 C CA . GLU A 1 211 ? -15.756 9.066 11.283 1.00 98.25 211 GLU A CA 1
ATOM 1754 C C . GLU A 1 211 ? -14.581 8.137 10.942 1.00 98.25 211 GLU A C 1
ATOM 1756 O O . GLU A 1 211 ? -13.995 8.233 9.865 1.00 98.25 211 GLU A O 1
ATOM 1761 N N . LEU A 1 212 ? -14.253 7.206 11.846 1.00 98.19 212 LEU A N 1
ATOM 1762 C CA . LEU A 1 212 ? -13.177 6.240 11.636 1.00 98.19 212 LEU A CA 1
ATOM 1763 C C . LEU A 1 212 ? -13.478 5.334 10.440 1.00 98.19 212 LEU A C 1
ATOM 1765 O O . LEU A 1 212 ? -12.620 5.151 9.577 1.00 98.19 212 LEU A O 1
ATOM 1769 N N . VAL A 1 213 ? -14.676 4.743 10.392 1.00 97.69 213 VAL A N 1
ATOM 1770 C CA . VAL A 1 213 ? -15.056 3.794 9.337 1.00 97.69 213 VAL A CA 1
ATOM 1771 C C . VAL A 1 213 ? -15.189 4.484 7.985 1.00 97.69 213 VAL A C 1
ATOM 1773 O O . VAL A 1 213 ? -14.838 3.881 6.972 1.00 97.69 213 VAL A O 1
ATOM 1776 N N . GLU A 1 214 ? -15.670 5.725 7.951 1.00 97.38 214 GLU A N 1
ATOM 1777 C CA . GLU A 1 214 ? -15.717 6.525 6.727 1.00 97.38 214 GLU A CA 1
ATOM 1778 C C . GLU A 1 214 ? -14.313 6.738 6.148 1.00 97.38 214 GLU A C 1
ATOM 1780 O O . GLU A 1 214 ? -14.064 6.378 4.996 1.00 97.38 214 GLU A O 1
ATOM 1785 N N . ASP A 1 215 ? -13.372 7.217 6.965 1.00 96.69 215 ASP A N 1
ATOM 1786 C CA . ASP A 1 215 ? -11.986 7.442 6.544 1.00 96.69 215 ASP A CA 1
ATOM 1787 C C . ASP A 1 215 ? -11.282 6.127 6.154 1.00 96.69 215 ASP A C 1
ATOM 1789 O O . ASP A 1 215 ? -10.581 6.044 5.144 1.00 96.69 215 ASP A O 1
ATOM 1793 N N . LEU A 1 216 ? -11.541 5.045 6.898 1.00 96.38 216 LEU A N 1
ATOM 1794 C CA . LEU A 1 216 ? -11.021 3.708 6.599 1.00 96.38 216 LEU A CA 1
ATOM 1795 C C . LEU A 1 216 ? -11.520 3.209 5.236 1.00 96.38 216 LEU A C 1
ATOM 1797 O O . LEU A 1 216 ? -10.725 2.723 4.429 1.00 96.38 216 LEU A O 1
ATOM 1801 N N . LYS A 1 217 ? -12.822 3.340 4.953 1.00 96.19 217 LYS A N 1
ATOM 1802 C CA . LYS A 1 217 ? -13.413 2.954 3.662 1.00 96.19 217 LYS A CA 1
ATOM 1803 C C . LYS A 1 217 ? -12.892 3.817 2.518 1.00 96.19 217 LYS A C 1
ATOM 1805 O O . LYS A 1 217 ? -12.620 3.272 1.448 1.00 96.19 217 LYS A O 1
ATOM 1810 N N . SER A 1 218 ? -12.725 5.121 2.745 1.00 94.94 218 SER A N 1
ATOM 1811 C CA . SER A 1 218 ? -12.140 6.034 1.760 1.00 94.94 218 SER A CA 1
ATOM 1812 C C . SER A 1 218 ? -10.739 5.569 1.371 1.00 94.94 218 SER A C 1
ATOM 1814 O O . SER A 1 218 ? -10.500 5.232 0.212 1.00 94.94 218 SER A O 1
ATOM 1816 N N . LEU A 1 219 ? -9.843 5.418 2.350 1.00 95.00 219 LEU A N 1
ATOM 1817 C CA . LEU A 1 219 ? -8.463 5.012 2.095 1.00 95.00 219 LEU A CA 1
ATOM 1818 C C . LEU A 1 219 ? -8.372 3.617 1.459 1.00 95.00 219 LEU A C 1
ATOM 1820 O O . LEU A 1 219 ? -7.562 3.373 0.566 1.00 95.00 219 LEU A O 1
ATOM 1824 N N . ASN A 1 220 ? -9.223 2.688 1.884 1.00 94.12 220 ASN A N 1
ATOM 1825 C CA . ASN A 1 220 ? -9.315 1.370 1.273 1.00 94.12 220 ASN A CA 1
ATOM 1826 C C . ASN A 1 220 ? -9.704 1.432 -0.213 1.00 94.12 220 ASN A C 1
ATOM 1828 O O . ASN A 1 220 ? -9.118 0.722 -1.031 1.00 94.12 220 ASN A O 1
ATOM 1832 N N . SER A 1 221 ? -10.659 2.292 -0.572 1.00 93.62 221 SER A N 1
ATOM 1833 C CA . SER A 1 221 ? -11.057 2.479 -1.968 1.00 93.62 221 SER A CA 1
ATOM 1834 C C . SER A 1 221 ? -9.910 3.032 -2.820 1.00 93.62 221 SER A C 1
ATOM 1836 O O . SER A 1 221 ? -9.677 2.538 -3.926 1.00 93.62 221 SER A O 1
ATOM 1838 N N . ASP A 1 222 ? -9.109 3.937 -2.255 1.00 94.44 222 ASP A N 1
ATOM 1839 C CA . ASP A 1 222 ? -7.927 4.495 -2.910 1.00 94.44 222 ASP A CA 1
ATOM 1840 C C . ASP A 1 222 ? -6.872 3.415 -3.187 1.00 94.44 222 ASP A C 1
ATOM 1842 O O . ASP A 1 222 ? -6.313 3.346 -4.283 1.00 94.44 222 ASP A O 1
ATOM 1846 N N . PHE A 1 223 ? -6.641 2.508 -2.231 1.00 95.38 223 PHE A N 1
ATOM 1847 C CA . PHE A 1 223 ? -5.732 1.373 -2.415 1.00 95.38 223 PHE A CA 1
ATOM 1848 C C . PHE A 1 223 ? -6.229 0.360 -3.451 1.00 95.38 223 PHE A C 1
ATOM 1850 O O . PHE A 1 223 ? -5.411 -0.241 -4.153 1.00 95.38 223 PHE A O 1
ATOM 1857 N N . VAL A 1 224 ? -7.545 0.170 -3.579 1.00 93.44 224 VAL A N 1
ATOM 1858 C CA . VAL A 1 224 ? -8.124 -0.695 -4.617 1.00 93.44 224 VAL A CA 1
ATOM 1859 C C . VAL A 1 224 ? -7.855 -0.128 -6.010 1.00 93.44 224 VAL A C 1
ATOM 1861 O O . VAL A 1 224 ? -7.445 -0.889 -6.890 1.00 93.44 224 VAL A O 1
ATOM 1864 N N . GLU A 1 225 ? -8.036 1.178 -6.217 1.00 93.19 225 GLU A N 1
ATOM 1865 C CA . GLU A 1 225 ? -7.721 1.829 -7.498 1.00 93.19 225 GLU A CA 1
ATOM 1866 C C . GLU A 1 225 ? -6.213 1.852 -7.766 1.00 93.19 225 GLU A C 1
ATOM 1868 O O . GLU A 1 225 ? -5.764 1.478 -8.851 1.00 93.19 225 GLU A O 1
ATOM 1873 N N . PHE A 1 226 ? -5.410 2.172 -6.750 1.00 95.12 226 PHE A N 1
ATOM 1874 C CA . PHE A 1 226 ? -3.954 2.141 -6.854 1.00 95.12 226 PHE A CA 1
ATOM 1875 C C . PHE A 1 226 ? -3.433 0.749 -7.250 1.00 95.12 226 PHE A C 1
ATOM 1877 O O . PHE A 1 226 ? -2.551 0.627 -8.100 1.00 95.12 226 PHE A O 1
ATOM 1884 N N . ALA A 1 227 ? -4.021 -0.321 -6.706 1.00 95.00 227 ALA A N 1
ATOM 1885 C CA . ALA A 1 227 ? -3.680 -1.684 -7.096 1.00 95.00 227 ALA A CA 1
ATOM 1886 C C . ALA A 1 227 ? -3.989 -1.967 -8.575 1.00 95.00 227 ALA A C 1
ATOM 1888 O O . ALA A 1 227 ? -3.203 -2.644 -9.234 1.00 95.00 227 ALA A O 1
ATOM 1889 N N . LYS A 1 228 ? -5.095 -1.454 -9.128 1.00 93.50 228 LYS A N 1
ATOM 1890 C CA . LYS A 1 228 ? -5.382 -1.616 -10.564 1.00 93.50 228 LYS A CA 1
ATOM 1891 C C . LYS A 1 228 ? -4.309 -0.943 -11.420 1.00 93.50 228 LYS A C 1
ATOM 1893 O O . LYS A 1 228 ? -3.820 -1.561 -12.359 1.00 93.50 228 LYS A O 1
ATOM 1898 N N . ALA A 1 229 ? -3.884 0.265 -11.050 1.00 93.69 229 ALA A N 1
ATOM 1899 C CA . ALA A 1 229 ? -2.824 0.977 -11.762 1.00 93.69 229 ALA A CA 1
ATOM 1900 C C . ALA A 1 229 ? -1.475 0.231 -11.694 1.00 93.69 229 ALA A C 1
ATOM 1902 O O . ALA A 1 229 ? -0.785 0.091 -12.703 1.00 93.69 229 ALA A O 1
ATOM 1903 N N . LEU A 1 230 ? -1.122 -0.327 -10.528 1.00 95.50 230 LEU A N 1
ATOM 1904 C CA . LEU A 1 230 ? 0.059 -1.188 -10.392 1.00 95.50 230 LEU A CA 1
ATOM 1905 C C . LEU A 1 230 ? -0.042 -2.451 -11.251 1.00 95.50 230 LEU A C 1
ATOM 1907 O O . LEU A 1 230 ? 0.961 -2.880 -11.819 1.00 95.50 230 LEU A O 1
ATOM 1911 N N . ARG A 1 231 ? -1.236 -3.042 -11.366 1.00 95.31 231 ARG A N 1
ATOM 1912 C CA . ARG A 1 231 ? -1.455 -4.208 -12.225 1.00 95.31 231 ARG A CA 1
ATOM 1913 C C . ARG A 1 231 ? -1.246 -3.866 -13.698 1.00 95.31 231 ARG A C 1
ATOM 1915 O O . ARG A 1 231 ? -0.515 -4.586 -14.367 1.00 95.31 231 ARG A O 1
ATOM 1922 N N . ALA A 1 232 ? -1.805 -2.752 -14.164 1.00 92.50 232 ALA A N 1
ATOM 1923 C CA . ALA A 1 232 ? -1.604 -2.276 -15.531 1.00 92.50 232 ALA A CA 1
ATOM 1924 C C . ALA A 1 232 ? -0.116 -2.018 -15.832 1.00 92.50 232 ALA A C 1
ATOM 1926 O O . ALA A 1 232 ? 0.389 -2.420 -16.880 1.00 92.50 232 ALA A O 1
ATOM 1927 N N . LEU A 1 233 ? 0.625 -1.424 -14.887 1.00 93.12 233 LEU A N 1
ATOM 1928 C CA . LEU A 1 233 ? 2.074 -1.243 -15.023 1.00 93.12 233 LEU A CA 1
ATOM 1929 C C . LEU A 1 233 ? 2.824 -2.585 -15.062 1.00 93.12 233 LEU A C 1
ATOM 1931 O O . LEU A 1 233 ? 3.741 -2.752 -15.866 1.00 93.12 233 LEU A O 1
ATOM 1935 N N . ALA A 1 234 ? 2.428 -3.547 -14.225 1.00 93.00 234 ALA A N 1
ATOM 1936 C CA . ALA A 1 234 ? 3.006 -4.890 -14.200 1.00 93.00 234 ALA A CA 1
ATOM 1937 C C . ALA A 1 234 ? 2.779 -5.667 -15.505 1.00 93.00 234 ALA A C 1
ATOM 1939 O O . ALA A 1 234 ? 3.673 -6.387 -15.946 1.00 93.00 234 ALA A O 1
ATOM 1940 N N . ASP A 1 235 ? 1.616 -5.492 -16.130 1.00 90.50 235 ASP A N 1
ATOM 1941 C CA . ASP A 1 235 ? 1.245 -6.145 -17.388 1.00 90.50 235 ASP A CA 1
ATOM 1942 C C . ASP A 1 235 ? 1.821 -5.419 -18.629 1.00 90.50 235 ASP A C 1
ATOM 1944 O O . ASP A 1 235 ? 1.598 -5.841 -19.758 1.00 90.50 235 ASP A O 1
ATOM 1948 N N . GLY A 1 236 ? 2.621 -4.358 -18.447 1.00 83.62 236 GLY A N 1
ATOM 1949 C CA . GLY A 1 236 ? 3.304 -3.670 -19.549 1.00 83.62 236 GLY A CA 1
ATOM 1950 C C . GLY A 1 236 ? 2.501 -2.538 -20.197 1.00 83.62 236 GLY A C 1
ATOM 1951 O O . GLY A 1 236 ? 2.816 -2.130 -21.317 1.00 83.62 236 GLY A O 1
ATOM 1952 N N . GLY A 1 237 ? 1.488 -2.007 -19.509 1.00 71.81 237 GLY A N 1
ATOM 1953 C CA . GLY A 1 237 ? 0.624 -0.943 -20.029 1.00 71.81 237 GLY A CA 1
ATOM 1954 C C . GLY A 1 237 ? -0.346 -1.414 -21.110 1.00 71.81 237 GLY A C 1
ATOM 1955 O O . GLY A 1 237 ? -0.721 -0.635 -21.986 1.00 71.81 237 GLY A O 1
ATOM 1956 N N . GLU A 1 238 ? -0.704 -2.697 -21.076 1.00 63.94 238 GLU A N 1
ATOM 1957 C CA . GLU A 1 238 ? -1.837 -3.238 -21.819 1.00 63.94 238 GLU A CA 1
ATOM 1958 C C . GLU A 1 238 ? -3.109 -3.011 -20.989 1.00 63.94 238 GLU A C 1
ATOM 1960 O O . GLU A 1 238 ? -3.190 -3.447 -19.839 1.00 63.94 238 GLU A O 1
ATOM 1965 N N . ASP A 1 239 ? -4.086 -2.301 -21.557 1.00 51.84 239 ASP A N 1
ATOM 1966 C CA . ASP A 1 239 ? -5.418 -2.184 -20.961 1.00 51.84 239 ASP A CA 1
ATOM 1967 C C . ASP A 1 239 ? -6.104 -3.562 -21.030 1.00 51.84 239 ASP A C 1
ATOM 1969 O O . ASP A 1 239 ? -6.258 -4.121 -22.120 1.00 51.84 239 ASP A O 1
ATOM 1973 N N . GLN A 1 240 ? -6.483 -4.118 -19.872 1.00 42.56 240 GLN A N 1
ATOM 1974 C CA . GLN A 1 240 ? -7.346 -5.308 -19.766 1.00 42.56 240 GLN A CA 1
ATOM 1975 C C . GLN A 1 240 ? -8.818 -4.916 -19.685 1.00 42.56 240 GLN A C 1
ATOM 1977 O O . GLN A 1 240 ? -9.140 -4.006 -18.887 1.00 42.56 240 GLN A O 1
#

Organism: NCBI:txid2527978

pLDDT: mean 83.62, std 16.93, range [42.56, 98.38]

Secondary structure (DSSP, 8-state):
--HHHHHHHHHHHHHHHHHHHHHHHSSSS---EEEEEETTEEEEEE-HHHHHHHHHHHHHHHHHHHHHHTT-S--PPEEEEETTTEEEEE---HHHHHHHHHHHHHHHTSGGGS---TTT--HHHHHHHHHHHHHHHHHHHHTS-HHHHHH-HHHHHHHHHHHHIIIIIIHHHIIIIIHHHHHHHHHHTT-GGGTTS-HHHHHHTSTTHHHHHHHHHHHHHHHHHHHHHHHHHHTTS---

Sequence (240 aa):
MNGLILLLATTTMNEVNQKATVENQSNSFYDFFSVKLEWSGIDVHVGWLLVILLASLAMALKYVGPWIRKRKWSTNKVEIAFPNLFKMEICPDHETARVAYQAWVEIRTRKVGLRFDPDHDVIAEVYDSWYQLFQVLRDLTKTIGVRHLKECEETQKLVTVLIRVMNEGLRPHLTQWQAKYRRWWEAALKNSEYEEMTPQDIQRLYPQYGELVEDLKSLNSDFVEFAKALRALADGGEDQ

Foldseek 3Di:
DPPVVVVVVVVVVVVVVVVVVVVVVVPLPPPCWDWDDDPVDTDTDHDPVNVVVVVVVVVCCVPVVVVVVVPPFDQAWFWFDQPPQDIDTAAADPLLLVLLVQLLVLCCVFPLQPADDLVPDQVLVNLVRLVVSLVSLVVSLVVDDPVNCVVDVRNVVSSVVSVCCSVVQSVVLCVVDVVVLVVVLVVLCPDPVCVPPDSSRSSCPPPCSPVSSVSSNVSSVSSNVSSVSSNCSNVNVDDD

Radius of gyration: 39.17 Å; chains: 1; bounding box: 78×57×130 Å